Protein AF-A0A8T3SGH1-F1 (afdb_monomer)

Sequence (182 aa):
MADTDLDAEKHAIDNADIVIVGNSTTKSLSPLTNFKRLGFNKIPYKPQNISASSSMLIGDSKDSSNSFLVREKSNYSDAYFAYQALQYAKKQGKKTIFISLLAPYDLPNYKDVSDVMLAGYNFYGYLTDGNHGYYRGPSMQALTRIIFGISRAKAKLPINIPNPTEPTEIINPRGYGLTDDF

Structure (mmCIF, N/CA/C/O backbone):
data_AF-A0A8T3SGH1-F1
#
_entry.id   AF-A0A8T3SGH1-F1
#
loop_
_atom_site.group_PDB
_atom_site.id
_atom_site.type_symbol
_atom_site.label_atom_id
_atom_site.label_alt_id
_atom_site.label_comp_id
_atom_site.label_asym_id
_atom_site.label_entity_id
_atom_site.label_seq_id
_atom_site.pdbx_PDB_ins_code
_atom_site.Cartn_x
_atom_site.Cartn_y
_atom_site.Cartn_z
_atom_site.occupancy
_atom_site.B_iso_or_equiv
_atom_site.auth_seq_id
_atom_site.auth_comp_id
_atom_site.auth_asym_id
_atom_site.auth_atom_id
_atom_site.pdbx_PDB_model_num
ATOM 1 N N . MET A 1 1 ? 4.723 9.933 -11.733 1.00 45.56 1 MET A N 1
ATOM 2 C CA . MET A 1 1 ? 3.439 9.361 -11.266 1.00 45.56 1 MET A CA 1
ATOM 3 C C . MET A 1 1 ? 2.439 10.502 -11.231 1.00 45.56 1 MET A C 1
ATOM 5 O O . MET A 1 1 ? 2.814 11.534 -10.702 1.00 45.56 1 MET A O 1
ATOM 9 N N . ALA A 1 2 ? 1.231 10.430 -11.779 1.00 41.91 2 ALA A N 1
ATOM 10 C CA . ALA A 1 2 ? 0.751 9.668 -12.928 1.00 41.91 2 ALA A CA 1
ATOM 11 C C . ALA A 1 2 ? 0.335 10.715 -13.983 1.00 41.91 2 ALA A C 1
ATOM 13 O O . ALA A 1 2 ? -0.341 11.679 -13.640 1.00 41.91 2 ALA A O 1
ATOM 14 N N . ASP A 1 3 ? 0.774 10.564 -15.235 1.00 54.00 3 ASP A N 1
ATOM 15 C CA . ASP A 1 3 ? 0.374 11.457 -16.343 1.00 54.00 3 ASP A CA 1
ATOM 16 C C . ASP A 1 3 ? -0.939 10.980 -17.004 1.00 54.00 3 ASP A C 1
ATOM 18 O O . A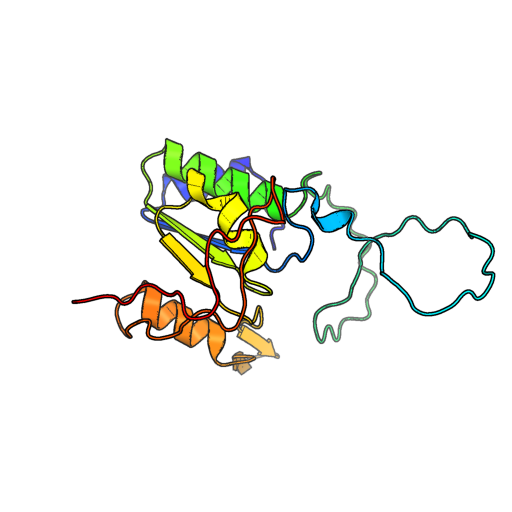SP A 1 3 ? -1.224 11.299 -18.164 1.00 54.00 3 ASP A O 1
ATOM 22 N N . THR A 1 4 ? -1.698 10.148 -16.284 1.00 60.53 4 THR A N 1
ATOM 23 C CA . THR A 1 4 ? -2.933 9.493 -16.715 1.00 60.53 4 THR A CA 1
ATOM 24 C C . THR A 1 4 ? -4.144 10.138 -16.056 1.00 60.53 4 THR A C 1
ATOM 26 O O . THR A 1 4 ? -4.113 10.548 -14.898 1.00 60.53 4 THR A O 1
ATOM 29 N N . ASP A 1 5 ? -5.220 10.247 -16.828 1.00 76.44 5 ASP A N 1
ATOM 30 C CA . ASP A 1 5 ? -6.505 10.735 -16.343 1.00 76.44 5 ASP A CA 1
ATOM 31 C C . ASP A 1 5 ? -7.227 9.662 -15.509 1.00 76.44 5 ASP A C 1
ATOM 33 O O . ASP A 1 5 ? -7.038 8.461 -15.720 1.00 76.44 5 ASP A O 1
ATOM 37 N N . LEU A 1 6 ? -8.071 10.092 -14.567 1.00 73.31 6 LEU A N 1
ATOM 38 C CA . LEU A 1 6 ?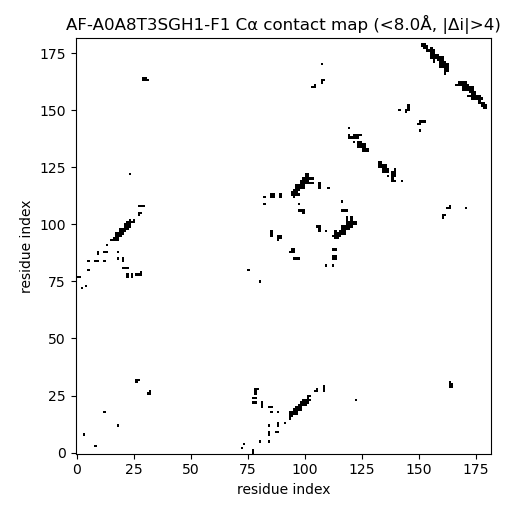 -8.778 9.194 -13.654 1.00 73.31 6 LEU A CA 1
ATOM 39 C C . LEU A 1 6 ? -9.703 8.233 -14.411 1.00 73.31 6 LEU A C 1
ATOM 41 O O . LEU A 1 6 ? -9.847 7.084 -14.003 1.00 73.31 6 LEU A O 1
ATOM 45 N N . ASP A 1 7 ? -10.318 8.668 -15.510 1.00 81.06 7 ASP A N 1
ATOM 46 C CA . ASP A 1 7 ? -11.209 7.802 -16.283 1.00 81.06 7 ASP A CA 1
ATOM 47 C C . ASP A 1 7 ? -10.441 6.730 -17.067 1.00 81.06 7 ASP A C 1
ATOM 49 O O . ASP A 1 7 ? -10.883 5.581 -17.140 1.00 81.06 7 ASP A O 1
ATOM 53 N N . ALA A 1 8 ? -9.241 7.053 -17.559 1.00 82.81 8 ALA A N 1
ATOM 54 C CA . ALA A 1 8 ? -8.342 6.059 -18.141 1.00 82.81 8 ALA A CA 1
ATOM 55 C C . ALA A 1 8 ? -7.875 5.035 -17.090 1.00 82.81 8 ALA A C 1
ATOM 57 O O . ALA A 1 8 ? -7.829 3.835 -17.368 1.00 82.81 8 ALA A O 1
ATOM 58 N N . GLU A 1 9 ? -7.587 5.495 -15.869 1.00 83.69 9 GLU A N 1
ATOM 59 C CA . GLU A 1 9 ? -7.209 4.625 -14.753 1.00 83.69 9 GLU A CA 1
ATOM 60 C C . GLU A 1 9 ? -8.353 3.679 -14.360 1.00 83.69 9 GLU A C 1
ATOM 62 O O . GLU A 1 9 ? -8.125 2.488 -14.162 1.00 83.69 9 GLU A O 1
ATOM 67 N N . LYS A 1 10 ? -9.603 4.161 -14.317 1.00 89.19 10 LYS A N 1
ATOM 68 C CA . LYS A 1 10 ? -10.779 3.313 -14.042 1.00 89.19 10 LYS A CA 1
ATOM 69 C C . LYS A 1 10 ? -10.905 2.172 -15.045 1.00 89.19 10 LYS A C 1
ATOM 71 O O . LYS A 1 10 ? -11.092 1.033 -14.632 1.00 89.19 10 LYS A O 1
ATOM 76 N N . HIS A 1 11 ? -10.726 2.454 -16.335 1.00 89.44 11 HIS A N 1
ATOM 77 C CA . HIS A 1 11 ? -10.755 1.412 -17.362 1.00 89.44 11 HIS A CA 1
ATOM 78 C C . HIS A 1 11 ? -9.642 0.369 -17.152 1.00 89.44 11 HIS A C 1
ATOM 80 O O . HIS A 1 11 ? -9.862 -0.828 -17.342 1.00 89.44 11 HIS A O 1
ATOM 86 N N . ALA A 1 12 ? -8.443 0.788 -16.738 1.00 87.56 12 ALA A N 1
ATOM 87 C CA . ALA A 1 12 ? -7.375 -0.148 -16.388 1.00 87.56 12 ALA A CA 1
ATOM 88 C C . ALA A 1 12 ? -7.739 -0.993 -15.152 1.00 87.56 12 ALA A C 1
ATOM 90 O O . ALA A 1 12 ? -7.534 -2.207 -15.155 1.00 87.56 12 ALA A O 1
ATOM 91 N N . ILE A 1 13 ? -8.337 -0.373 -14.131 1.00 91.44 13 ILE A N 1
ATOM 92 C CA . ILE A 1 13 ? -8.791 -1.038 -12.903 1.00 91.44 13 ILE A CA 1
ATOM 93 C C . ILE A 1 13 ? -9.884 -2.073 -13.188 1.00 91.44 13 ILE A C 1
ATOM 95 O O . ILE A 1 13 ? -9.857 -3.162 -12.613 1.00 91.44 13 ILE A O 1
ATOM 99 N N . ASP A 1 14 ? -10.828 -1.775 -14.079 1.00 92.62 14 ASP A N 1
ATOM 100 C CA . ASP A 1 14 ? -11.919 -2.694 -14.416 1.00 92.62 14 ASP A CA 1
ATOM 101 C C . ASP A 1 14 ? -11.384 -4.022 -14.976 1.00 92.62 14 ASP A C 1
ATOM 103 O O . ASP A 1 14 ? -11.902 -5.092 -14.642 1.00 92.62 14 ASP A O 1
ATOM 107 N N . ASN A 1 15 ? -10.288 -3.957 -15.737 1.00 91.81 15 ASN A N 1
ATOM 108 C CA . ASN A 1 15 ? -9.601 -5.107 -16.325 1.00 91.81 15 ASN A CA 1
ATOM 109 C C . ASN A 1 15 ? -8.576 -5.776 -15.388 1.00 91.81 15 ASN A C 1
ATOM 111 O O . ASN A 1 15 ? -8.011 -6.807 -15.747 1.00 91.81 15 ASN A O 1
ATOM 115 N N . ALA A 1 16 ? -8.311 -5.210 -14.209 1.00 90.81 16 ALA A N 1
ATOM 116 C CA . ALA A 1 16 ? -7.355 -5.752 -13.247 1.00 90.81 16 ALA A CA 1
ATOM 117 C C . ALA A 1 16 ? -8.029 -6.687 -12.230 1.00 90.81 16 ALA A C 1
ATOM 119 O O . ALA A 1 16 ? -9.193 -6.501 -11.873 1.00 90.81 16 ALA A O 1
ATOM 120 N N . ASP A 1 17 ? -7.276 -7.648 -11.696 1.00 90.19 17 ASP A N 1
ATOM 121 C CA . ASP A 1 17 ? -7.702 -8.469 -10.549 1.00 90.19 17 ASP A CA 1
ATOM 122 C C . ASP A 1 17 ? -7.274 -7.845 -9.211 1.00 90.19 17 ASP A C 1
ATOM 124 O O . ASP A 1 17 ? -7.994 -7.885 -8.207 1.00 90.19 17 ASP A O 1
ATOM 128 N N . ILE A 1 18 ? -6.080 -7.248 -9.214 1.00 91.44 18 ILE A N 1
ATOM 129 C CA . ILE A 1 18 ? -5.434 -6.633 -8.057 1.00 91.44 18 ILE A CA 1
ATOM 130 C C . ILE A 1 18 ? -4.947 -5.249 -8.464 1.00 91.44 18 ILE A C 1
ATOM 132 O O . ILE A 1 18 ? -4.301 -5.087 -9.499 1.00 91.44 18 ILE A O 1
ATOM 136 N N . VAL A 1 19 ? -5.218 -4.260 -7.619 1.00 94.31 19 VAL A N 1
ATOM 137 C CA . VAL A 1 19 ? -4.752 -2.886 -7.799 1.00 94.31 19 VAL A CA 1
ATOM 138 C C . VAL A 1 19 ? -3.743 -2.559 -6.708 1.00 94.31 19 VAL A C 1
ATOM 140 O O . VAL A 1 19 ? -4.039 -2.660 -5.516 1.00 94.31 19 VAL A O 1
ATOM 143 N N . ILE A 1 20 ? -2.539 -2.169 -7.126 1.00 93.00 20 ILE A N 1
ATOM 144 C CA . ILE A 1 20 ? -1.430 -1.821 -6.238 1.00 93.00 20 ILE A CA 1
ATOM 145 C C . ILE A 1 20 ? -1.078 -0.359 -6.472 1.00 93.00 20 ILE A C 1
ATOM 147 O O . ILE A 1 20 ? -0.718 0.019 -7.584 1.00 93.00 20 ILE A O 1
ATOM 151 N N . VAL A 1 21 ? -1.141 0.459 -5.423 1.00 91.12 21 VAL A N 1
ATOM 152 C CA . VAL A 1 21 ? -0.820 1.887 -5.515 1.00 91.12 21 VAL A CA 1
ATOM 153 C C . VAL A 1 21 ? 0.243 2.252 -4.491 1.00 91.12 21 VAL A C 1
ATOM 155 O O . VAL A 1 21 ? 0.100 1.985 -3.299 1.00 91.12 21 VAL A O 1
ATOM 158 N N . GLY A 1 22 ? 1.316 2.883 -4.969 1.00 87.56 22 GLY A N 1
ATOM 159 C CA . GLY A 1 22 ? 2.390 3.418 -4.141 1.00 87.56 22 GLY A CA 1
ATOM 160 C C . GLY A 1 22 ? 2.349 4.940 -4.081 1.00 87.56 22 GLY A C 1
ATOM 161 O O . GLY A 1 22 ? 2.179 5.587 -5.111 1.00 87.56 22 GLY A O 1
ATOM 162 N N . ASN A 1 23 ? 2.545 5.517 -2.896 1.00 83.69 23 ASN A N 1
ATOM 163 C CA . ASN A 1 23 ? 2.641 6.966 -2.724 1.00 83.69 23 ASN A CA 1
ATOM 164 C C . ASN A 1 23 ? 3.927 7.352 -1.978 1.00 83.69 23 ASN A C 1
ATOM 166 O O . ASN A 1 23 ? 4.272 6.752 -0.959 1.00 83.69 23 ASN A O 1
ATOM 170 N N . SER A 1 24 ? 4.645 8.347 -2.502 1.00 71.25 24 SER A N 1
ATOM 171 C CA . SER A 1 24 ? 5.883 8.898 -1.937 1.00 71.25 24 SER A CA 1
ATOM 172 C C . SER A 1 24 ? 5.717 10.302 -1.349 1.00 71.25 24 SER A C 1
ATOM 174 O O . SER A 1 24 ? 6.714 10.950 -1.028 1.00 71.25 24 SER A O 1
ATOM 176 N N . THR A 1 25 ? 4.488 10.810 -1.256 1.00 62.22 25 THR A N 1
ATOM 177 C CA . THR A 1 25 ? 4.214 12.136 -0.702 1.00 62.22 25 THR A CA 1
ATOM 178 C C . THR A 1 25 ? 4.600 12.216 0.776 1.00 62.22 25 THR A C 1
ATOM 180 O O . THR A 1 25 ? 4.555 11.240 1.516 1.00 62.22 25 THR A O 1
ATOM 183 N N . THR A 1 26 ? 4.961 13.416 1.222 1.00 50.22 26 THR A N 1
ATOM 184 C CA . THR A 1 26 ? 5.006 13.782 2.647 1.00 50.22 26 THR A CA 1
ATOM 185 C C . THR A 1 26 ? 3.758 14.552 3.083 1.00 50.22 26 THR A C 1
ATOM 187 O O . THR A 1 26 ? 3.588 14.835 4.267 1.00 50.22 26 THR A O 1
ATOM 190 N N . LYS A 1 27 ? 2.886 14.920 2.134 1.00 51.66 27 LYS A N 1
ATOM 191 C CA . LYS A 1 27 ? 1.600 15.569 2.398 1.00 51.66 27 LYS A CA 1
ATOM 192 C C . LYS A 1 27 ? 0.540 14.485 2.547 1.00 51.66 27 LYS A C 1
ATOM 194 O O . LYS A 1 27 ? -0.021 14.027 1.553 1.00 51.66 27 LYS A O 1
ATOM 199 N N . SER A 1 28 ? 0.311 14.076 3.789 1.00 49.97 28 SER A N 1
ATOM 200 C CA . SER A 1 28 ? -0.787 13.179 4.141 1.00 49.97 28 SER A CA 1
ATOM 201 C C . SER A 1 28 ? -2.135 13.823 3.778 1.00 49.97 28 SER A C 1
ATOM 203 O O . SER A 1 28 ? -2.243 15.051 3.757 1.00 49.97 28 SER A O 1
ATOM 205 N N . LEU A 1 29 ? -3.174 13.019 3.538 1.00 53.28 29 LEU A N 1
ATOM 206 C CA . LEU A 1 29 ? -4.542 13.497 3.262 1.00 53.28 29 LEU A CA 1
ATOM 207 C C . LEU A 1 29 ? -5.195 14.248 4.454 1.00 53.28 29 LEU A C 1
ATOM 209 O O . LEU A 1 29 ? -6.266 14.826 4.293 1.00 53.28 29 LEU A O 1
ATOM 213 N N . SER A 1 30 ? -4.531 14.293 5.616 1.00 46.88 30 SER A N 1
ATOM 214 C CA . SER A 1 30 ? -5.030 14.784 6.913 1.00 46.88 30 SER A CA 1
ATOM 215 C C . SER A 1 30 ? -4.024 15.776 7.568 1.00 46.88 30 SER A C 1
ATOM 217 O O . SER A 1 30 ? -2.911 15.953 7.061 1.00 46.88 30 SER A O 1
ATOM 219 N N . PRO A 1 31 ? -4.362 16.495 8.664 1.00 39.12 31 PRO A N 1
ATOM 220 C CA . PRO A 1 31 ? -3.880 17.853 8.964 1.00 39.12 31 PRO A CA 1
ATOM 221 C C . PRO A 1 31 ? -2.427 17.963 9.452 1.00 39.12 31 PRO A C 1
ATOM 223 O O . PRO A 1 31 ? -1.996 19.058 9.816 1.00 39.12 31 PRO A O 1
ATOM 226 N N . LEU A 1 32 ? -1.637 16.882 9.436 1.00 39.16 32 LEU A N 1
ATOM 227 C CA . LEU A 1 32 ? -0.224 16.895 9.844 1.00 39.16 32 LEU A CA 1
ATOM 228 C C . LEU A 1 32 ? 0.651 17.833 8.993 1.00 39.16 32 LEU A C 1
ATOM 230 O O . LEU A 1 32 ? 1.736 18.221 9.421 1.00 39.16 32 LEU A O 1
ATOM 234 N N . THR A 1 33 ? 0.142 18.303 7.851 1.00 47.16 33 THR A N 1
ATOM 235 C CA . THR A 1 33 ? 0.706 19.421 7.078 1.00 47.16 33 THR A CA 1
ATOM 236 C C . THR A 1 33 ? 0.851 20.710 7.911 1.00 47.16 33 THR A C 1
ATOM 238 O O . THR A 1 33 ? 1.693 21.549 7.600 1.00 47.16 33 THR A O 1
ATOM 241 N N . ASN A 1 34 ? 0.083 20.857 9.000 1.00 37.22 34 ASN A N 1
ATOM 242 C CA . ASN A 1 34 ? 0.102 22.015 9.899 1.00 37.22 34 ASN A CA 1
ATOM 243 C C . ASN A 1 34 ? 1.063 21.888 11.093 1.00 37.22 34 ASN A C 1
ATOM 245 O O . ASN A 1 34 ? 1.087 22.797 11.928 1.00 37.22 34 ASN A O 1
ATOM 249 N N . PHE A 1 35 ? 1.886 20.833 11.192 1.00 38.88 35 PHE A N 1
ATOM 250 C CA . PHE A 1 35 ? 2.999 20.822 12.149 1.00 38.88 35 PHE A CA 1
ATOM 251 C C . PHE A 1 35 ? 4.068 21.828 11.704 1.00 38.88 35 PHE A C 1
ATOM 253 O O . PHE A 1 35 ? 5.065 21.528 11.050 1.00 38.88 35 PHE A O 1
ATOM 260 N N . LYS A 1 36 ? 3.801 23.083 12.069 1.00 39.25 36 LYS A N 1
ATOM 261 C CA . LYS A 1 36 ? 4.699 24.226 12.035 1.00 39.25 36 LYS A CA 1
ATOM 262 C C . LYS A 1 36 ? 6.037 23.778 12.617 1.00 39.25 36 LYS A C 1
ATOM 264 O O . LYS A 1 36 ? 6.076 23.313 13.753 1.00 39.25 36 LYS A O 1
ATOM 269 N N . ARG A 1 37 ? 7.110 23.928 11.829 1.00 38.94 37 ARG A N 1
ATOM 270 C CA . ARG A 1 37 ? 8.514 23.823 12.258 1.00 38.94 37 ARG A CA 1
ATOM 271 C C . ARG A 1 37 ? 8.668 24.409 13.666 1.00 38.94 37 ARG A C 1
ATOM 273 O O . ARG A 1 37 ? 8.739 25.627 13.830 1.00 38.94 37 ARG A O 1
ATOM 280 N N . LEU A 1 38 ? 8.699 23.545 14.673 1.00 33.28 38 LEU A N 1
ATOM 281 C CA . LEU A 1 38 ? 9.020 23.929 16.035 1.00 33.28 38 LEU A CA 1
ATOM 282 C C . LEU A 1 38 ? 10.534 24.145 16.101 1.00 33.28 38 LEU A C 1
ATOM 284 O O . LEU A 1 38 ? 11.311 23.200 16.112 1.00 33.28 38 LEU A O 1
ATOM 288 N N . GLY A 1 39 ? 10.915 25.425 16.100 1.00 38.22 39 GLY A N 1
ATOM 289 C CA . GLY A 1 39 ? 12.075 25.932 16.828 1.00 38.22 39 GLY A CA 1
ATOM 290 C C . GLY A 1 39 ? 13.459 25.708 16.222 1.00 38.22 39 GLY A C 1
ATOM 291 O O . GLY A 1 39 ? 14.247 24.965 16.785 1.00 38.22 39 GLY A O 1
ATOM 292 N N . PHE A 1 40 ? 13.818 26.493 15.202 1.00 33.41 40 PHE A N 1
ATOM 293 C CA . PHE A 1 40 ? 15.159 27.088 15.144 1.00 33.41 40 PHE A CA 1
ATOM 294 C C . PHE A 1 40 ? 15.016 28.585 14.836 1.00 33.41 40 PHE A C 1
ATOM 296 O O . PHE A 1 40 ? 14.165 28.994 14.051 1.00 33.41 40 PHE A O 1
ATOM 303 N N . ASN A 1 41 ? 15.776 29.384 15.578 1.00 32.94 41 ASN A N 1
ATOM 304 C CA . ASN A 1 41 ? 15.556 30.792 15.904 1.00 32.94 41 ASN A CA 1
ATOM 305 C C . ASN A 1 41 ? 15.270 31.770 14.746 1.00 32.94 41 ASN A C 1
ATOM 307 O O . ASN A 1 41 ? 15.747 31.629 13.624 1.00 32.94 41 ASN A O 1
ATOM 311 N N . LYS A 1 42 ? 14.521 32.823 15.113 1.00 37.91 42 LYS A N 1
ATOM 312 C CA . LYS A 1 42 ? 14.245 34.066 14.375 1.00 37.91 42 LYS A CA 1
ATOM 313 C C . LYS A 1 42 ? 15.454 34.571 13.570 1.00 37.91 42 LYS A C 1
ATOM 315 O O . LYS A 1 42 ? 16.436 35.014 14.155 1.00 37.91 42 LYS A O 1
ATOM 320 N N . ILE A 1 43 ? 15.291 34.669 12.253 1.00 31.34 43 ILE A N 1
ATOM 321 C CA . ILE A 1 43 ? 15.968 35.672 11.419 1.00 31.34 43 ILE A CA 1
ATOM 322 C C . ILE A 1 43 ? 14.863 36.358 10.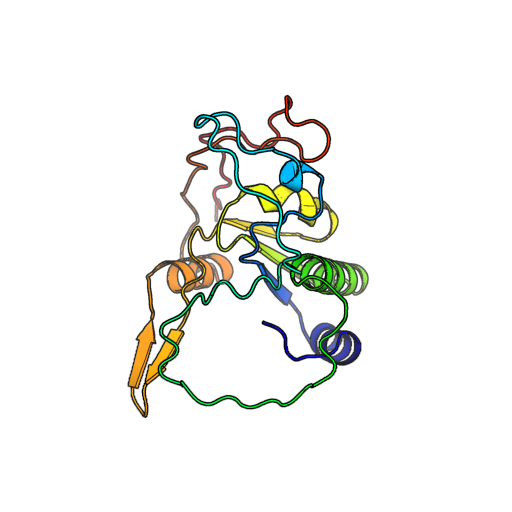596 1.00 31.34 43 ILE A C 1
ATOM 324 O O . ILE A 1 43 ? 14.032 35.653 10.017 1.00 31.34 43 ILE A O 1
ATOM 328 N N . PRO A 1 44 ? 14.764 37.700 10.580 1.00 27.59 44 PRO A N 1
ATOM 329 C CA . PRO A 1 44 ? 13.666 38.391 9.918 1.00 27.59 44 PRO A CA 1
ATOM 330 C C . PRO A 1 44 ? 13.890 38.378 8.403 1.00 27.59 44 PRO A C 1
ATOM 332 O O . PRO A 1 44 ? 14.717 39.127 7.890 1.00 27.59 44 PRO A O 1
ATOM 335 N N . TYR A 1 45 ? 13.147 37.544 7.676 1.00 28.27 45 TYR A N 1
ATOM 336 C CA . TYR A 1 45 ? 13.088 37.618 6.217 1.00 28.27 45 TYR A CA 1
ATOM 337 C C . TYR A 1 45 ? 11.705 38.110 5.780 1.00 28.27 45 TYR A C 1
ATOM 339 O O . TYR A 1 45 ? 10.676 37.544 6.149 1.00 28.27 45 TYR A O 1
ATOM 347 N N . LYS A 1 46 ? 11.700 39.209 5.021 1.00 27.06 46 LYS A N 1
ATOM 348 C CA . LYS A 1 46 ? 10.527 39.819 4.379 1.00 27.06 46 LYS A CA 1
ATOM 349 C C . LYS A 1 46 ? 9.876 38.774 3.453 1.00 27.06 46 LYS A C 1
ATOM 351 O O . LYS A 1 46 ? 10.604 38.196 2.646 1.00 27.06 46 LYS A O 1
ATOM 356 N N . PRO A 1 47 ? 8.556 38.521 3.512 1.00 33.47 47 PRO A N 1
ATOM 357 C CA . PRO A 1 47 ? 7.929 37.581 2.595 1.00 33.47 47 PRO A CA 1
ATOM 358 C C . PRO A 1 47 ? 7.924 38.201 1.196 1.00 33.47 47 PRO A C 1
ATOM 360 O O . PRO A 1 47 ? 7.189 39.147 0.924 1.00 33.47 47 PRO A O 1
ATOM 363 N N . GLN A 1 48 ? 8.784 37.696 0.317 1.00 31.25 48 GLN A N 1
ATOM 364 C CA . GLN A 1 48 ? 8.570 37.847 -1.114 1.00 31.25 48 GLN A CA 1
ATOM 365 C C . GLN A 1 48 ? 7.526 36.812 -1.525 1.00 31.25 48 GLN A C 1
ATOM 367 O O . GLN A 1 48 ? 7.550 35.678 -1.045 1.00 31.25 48 GLN A O 1
ATOM 372 N N . ASN A 1 49 ? 6.584 37.230 -2.363 1.00 35.84 49 ASN A N 1
ATOM 373 C CA . ASN A 1 49 ? 5.537 36.381 -2.913 1.00 35.84 49 ASN A CA 1
ATOM 374 C C . ASN A 1 49 ? 6.173 35.190 -3.639 1.00 35.84 49 ASN A C 1
ATOM 376 O O . ASN A 1 49 ? 6.650 35.328 -4.761 1.00 35.84 49 ASN A O 1
ATOM 380 N N . ILE A 1 50 ? 6.192 34.025 -2.997 1.00 29.61 50 ILE A N 1
ATOM 381 C CA . ILE A 1 50 ? 6.603 32.772 -3.623 1.00 29.61 50 ILE A CA 1
ATOM 382 C C . ILE A 1 50 ? 5.359 31.895 -3.639 1.00 29.61 50 ILE A C 1
ATOM 384 O O . ILE A 1 50 ? 4.978 31.322 -2.617 1.00 29.61 50 ILE A O 1
ATOM 388 N N . SER A 1 51 ? 4.710 31.792 -4.802 1.00 34.34 51 SER A N 1
ATOM 389 C CA . SER A 1 51 ? 3.854 30.642 -5.075 1.00 34.34 51 SER A CA 1
ATOM 390 C C . SER A 1 51 ? 4.752 29.415 -4.951 1.00 34.34 51 SER A C 1
ATOM 392 O O . SER A 1 51 ? 5.655 29.218 -5.766 1.00 34.34 51 SER A O 1
ATOM 394 N N . ALA A 1 52 ? 4.580 28.640 -3.885 1.00 32.56 52 ALA A N 1
ATOM 395 C CA . ALA A 1 52 ? 5.388 27.459 -3.630 1.00 32.56 52 ALA A CA 1
ATOM 396 C C . ALA A 1 52 ? 4.979 26.332 -4.593 1.00 32.56 52 ALA A C 1
ATOM 398 O O . ALA A 1 52 ? 4.328 25.360 -4.205 1.00 32.56 52 ALA A O 1
ATOM 399 N N . SER A 1 53 ? 5.370 26.458 -5.862 1.00 36.16 53 SER A N 1
ATOM 400 C CA . SER A 1 53 ? 5.453 25.330 -6.781 1.00 36.16 53 SER A CA 1
ATOM 401 C C . SER A 1 53 ? 6.420 24.333 -6.158 1.00 36.16 53 SER A C 1
ATOM 403 O O . SER A 1 53 ? 7.614 24.590 -6.029 1.00 36.16 53 SER A O 1
ATOM 405 N N . SER A 1 54 ? 5.881 23.213 -5.681 1.00 37.78 54 SER A N 1
ATOM 406 C CA . SER A 1 54 ? 6.641 22.155 -5.017 1.00 37.78 54 SER A CA 1
ATOM 407 C C . SER A 1 54 ? 7.404 21.328 -6.057 1.00 37.78 54 SER A C 1
ATOM 409 O O . SER A 1 54 ? 7.175 20.132 -6.179 1.00 37.78 54 SER A O 1
ATOM 411 N N . SER A 1 55 ? 8.291 21.943 -6.839 1.00 36.81 55 SER A N 1
ATOM 412 C CA . SER A 1 55 ? 9.266 21.211 -7.648 1.00 36.81 55 SER A CA 1
ATOM 413 C C . SER A 1 55 ? 10.476 20.894 -6.770 1.00 36.81 55 SER A C 1
ATOM 415 O O . SER A 1 55 ? 11.549 21.475 -6.920 1.00 36.81 55 SER A O 1
ATOM 417 N N . MET A 1 56 ? 10.296 20.001 -5.794 1.00 35.41 56 MET A N 1
ATOM 418 C CA . MET A 1 56 ? 11.442 19.322 -5.200 1.00 35.41 56 MET A CA 1
ATOM 419 C C . MET A 1 56 ? 11.887 18.297 -6.247 1.00 35.41 56 MET A C 1
ATOM 421 O O . MET A 1 56 ? 11.220 17.285 -6.443 1.00 35.41 56 MET A O 1
ATOM 425 N N . LEU A 1 57 ? 12.941 18.622 -7.000 1.00 37.53 57 LEU A N 1
ATOM 426 C CA . LEU A 1 57 ? 13.560 17.718 -7.970 1.00 37.53 57 LEU A CA 1
ATOM 427 C C . LEU A 1 57 ? 14.078 16.488 -7.215 1.00 37.53 57 LEU A C 1
ATOM 429 O O . LEU A 1 57 ? 15.114 16.527 -6.557 1.00 37.53 57 LEU A O 1
ATOM 433 N N . ILE A 1 58 ? 13.295 15.413 -7.255 1.00 42.72 58 ILE A N 1
ATOM 434 C CA . ILE A 1 58 ? 13.607 14.116 -6.661 1.00 42.72 58 ILE A CA 1
ATOM 435 C C . ILE A 1 58 ? 14.011 13.194 -7.815 1.00 42.72 58 ILE A C 1
ATOM 437 O O . ILE A 1 58 ? 13.181 12.525 -8.422 1.00 42.72 58 ILE A O 1
ATOM 441 N N . GLY A 1 59 ? 15.300 13.186 -8.152 1.00 39.31 59 GLY A N 1
ATOM 442 C CA . GLY A 1 59 ? 15.852 12.322 -9.197 1.00 39.31 59 GLY A CA 1
ATOM 443 C C . GLY A 1 59 ? 17.020 12.958 -9.943 1.00 39.31 59 GLY A C 1
ATOM 444 O O . GLY A 1 59 ? 17.039 14.165 -10.148 1.00 39.31 59 GLY A O 1
ATOM 445 N N . ASP A 1 60 ? 17.984 12.124 -10.335 1.00 42.97 60 ASP A N 1
ATOM 446 C CA . ASP A 1 60 ? 19.100 12.452 -11.231 1.00 42.97 60 ASP A CA 1
ATOM 447 C C . ASP A 1 60 ? 18.574 12.662 -12.660 1.00 42.97 60 ASP A C 1
ATOM 449 O O . ASP A 1 60 ? 18.760 11.837 -13.550 1.00 42.97 60 ASP A O 1
ATOM 453 N N . SER A 1 61 ? 17.799 13.726 -12.864 1.00 45.44 61 SER A N 1
ATOM 454 C CA . SER A 1 61 ? 17.370 14.136 -14.194 1.00 45.44 61 SER A CA 1
ATOM 455 C C . SER A 1 61 ? 18.519 14.896 -14.848 1.00 45.44 61 SER A C 1
ATOM 457 O O . SER A 1 61 ? 18.625 16.118 -14.713 1.00 45.44 61 SER A O 1
ATOM 459 N N . LYS A 1 62 ? 19.374 14.186 -15.585 1.00 42.62 62 LYS A N 1
ATOM 460 C CA . LYS A 1 62 ? 20.192 14.803 -16.634 1.00 42.62 62 LYS A CA 1
ATOM 461 C C . LYS A 1 62 ? 19.317 15.107 -17.849 1.00 42.62 62 LYS A C 1
ATOM 463 O O . LYS A 1 62 ? 19.527 14.549 -18.909 1.00 42.62 62 LYS A O 1
ATOM 468 N N . ASP A 1 63 ? 18.335 15.982 -17.677 1.00 38.28 63 ASP A N 1
ATOM 469 C CA . ASP A 1 63 ? 17.643 16.620 -18.793 1.00 38.28 63 ASP A CA 1
ATOM 470 C C . ASP A 1 63 ? 17.323 18.063 -18.414 1.00 38.28 63 ASP A C 1
ATOM 472 O O . ASP A 1 63 ? 16.225 18.450 -18.019 1.00 38.28 63 ASP A O 1
ATOM 476 N N . SER A 1 64 ? 18.357 18.890 -18.520 1.00 43.25 64 SER A N 1
ATOM 477 C CA . SER A 1 64 ? 18.234 20.332 -18.662 1.00 43.25 64 SER A CA 1
ATOM 478 C C . SER A 1 64 ? 17.732 20.643 -20.073 1.00 43.25 64 SER A C 1
ATOM 480 O O . SER A 1 64 ? 18.513 21.006 -20.946 1.00 43.25 64 SER A O 1
ATOM 482 N N . SER A 1 65 ? 16.432 20.469 -20.304 1.00 37.12 65 SER A N 1
ATOM 483 C CA . SER A 1 65 ? 15.720 21.039 -21.451 1.00 37.12 65 SER A CA 1
ATOM 484 C C . SER A 1 65 ? 14.307 21.416 -21.020 1.00 37.12 65 SER A C 1
ATOM 486 O O . SER A 1 65 ? 13.466 20.556 -20.774 1.00 37.12 65 SER A O 1
ATOM 488 N N . ASN A 1 66 ? 14.054 22.722 -20.920 1.00 42.56 66 ASN A N 1
ATOM 489 C CA . ASN A 1 66 ? 12.725 23.303 -20.746 1.00 42.56 66 ASN A CA 1
ATOM 490 C C . ASN A 1 66 ? 11.786 22.831 -21.871 1.00 42.56 66 ASN A C 1
ATOM 492 O O . ASN A 1 66 ? 11.703 23.476 -22.914 1.00 42.56 66 ASN A O 1
ATOM 496 N N . SER A 1 67 ? 11.041 21.746 -21.665 1.00 36.06 67 SER A N 1
ATOM 497 C CA . SER A 1 67 ? 9.835 21.477 -22.445 1.00 36.06 67 SER A CA 1
ATOM 498 C C . SER A 1 67 ? 8.641 22.031 -21.673 1.00 36.06 67 SER A C 1
ATOM 500 O O . SER A 1 67 ? 8.028 21.392 -20.822 1.00 36.06 67 SER A O 1
ATOM 502 N N . PHE A 1 68 ? 8.339 23.295 -21.967 1.00 37.50 68 PHE A N 1
ATOM 503 C CA . PHE A 1 68 ? 7.058 23.934 -21.692 1.00 37.50 68 PHE A CA 1
ATOM 504 C C . PHE A 1 68 ? 5.985 23.242 -22.548 1.00 37.50 68 PHE A C 1
ATOM 506 O O . PHE A 1 68 ? 5.551 23.747 -23.576 1.00 37.50 68 PHE A O 1
ATOM 513 N N . LEU A 1 69 ? 5.596 22.033 -22.159 1.00 33.03 69 LEU A N 1
ATOM 514 C CA . LEU A 1 69 ? 4.329 21.445 -22.559 1.00 33.03 69 LEU A CA 1
ATOM 515 C C . LEU A 1 69 ? 3.429 21.562 -21.336 1.00 33.03 69 LEU A C 1
ATOM 517 O O . LEU A 1 69 ? 3.451 20.718 -20.442 1.00 33.03 69 LEU A O 1
ATOM 521 N N . VAL A 1 70 ? 2.675 22.662 -21.274 1.00 39.38 70 VAL A N 1
ATOM 522 C CA . VAL A 1 70 ? 1.559 22.829 -20.336 1.00 39.38 70 VAL A CA 1
ATOM 523 C C . VAL A 1 70 ? 0.477 21.841 -20.765 1.00 39.38 70 VAL A C 1
ATOM 525 O O . VAL A 1 70 ? -0.451 22.168 -21.493 1.00 39.38 70 VAL A O 1
ATOM 528 N N . ARG A 1 71 ? 0.662 20.580 -20.383 1.00 38.94 71 ARG A N 1
ATOM 529 C CA . ARG A 1 71 ? -0.375 19.558 -20.423 1.00 38.94 71 ARG A CA 1
ATOM 530 C C . ARG A 1 71 ? -1.229 19.777 -19.180 1.00 38.94 71 ARG A C 1
ATOM 532 O O . ARG A 1 71 ? -0.660 19.975 -18.106 1.00 38.94 71 ARG A O 1
ATOM 539 N N . GLU A 1 72 ? -2.556 19.804 -19.320 1.00 38.00 72 GLU A N 1
ATOM 540 C CA . GLU A 1 72 ? -3.470 19.952 -18.180 1.00 38.00 72 GLU A CA 1
ATOM 541 C C . GLU A 1 72 ? -3.230 18.811 -17.190 1.00 38.00 72 GLU A C 1
ATOM 543 O O . GLU A 1 72 ? -3.704 17.687 -17.346 1.00 38.00 72 GLU A O 1
ATOM 548 N N . LYS A 1 73 ? -2.396 19.094 -16.192 1.00 44.62 73 LYS A N 1
ATOM 549 C CA . LYS A 1 73 ? -2.129 18.205 -15.079 1.00 44.62 73 LYS A CA 1
ATOM 550 C C . LYS A 1 73 ? -3.439 18.090 -14.314 1.00 44.62 73 LYS A C 1
ATOM 552 O O . LYS A 1 73 ? -4.018 19.117 -13.961 1.00 44.62 73 LYS A O 1
ATOM 557 N N . SER A 1 74 ? -3.905 16.868 -14.063 1.00 49.69 74 SER A N 1
ATOM 558 C CA . SER A 1 74 ? -5.065 16.630 -13.204 1.00 49.69 74 SER A CA 1
ATOM 559 C C . SER A 1 74 ? -4.944 17.499 -11.948 1.00 49.69 74 SER A C 1
ATOM 561 O O . SER A 1 74 ? -3.918 17.446 -11.269 1.00 49.69 74 SER A O 1
ATOM 563 N N . ASN A 1 75 ? -5.969 18.293 -11.628 1.00 58.84 75 ASN A N 1
ATOM 564 C CA . ASN A 1 75 ? -5.964 19.240 -10.497 1.00 58.84 75 ASN A CA 1
ATOM 565 C C . ASN A 1 75 ? -5.848 18.565 -9.111 1.00 58.84 75 ASN A C 1
ATOM 567 O O . ASN A 1 75 ? -5.921 19.228 -8.076 1.00 58.84 75 ASN A O 1
ATOM 571 N N . TYR A 1 76 ? -5.698 17.243 -9.073 1.00 60.47 76 TYR A N 1
ATOM 572 C CA . TYR A 1 76 ? -5.625 16.446 -7.865 1.00 60.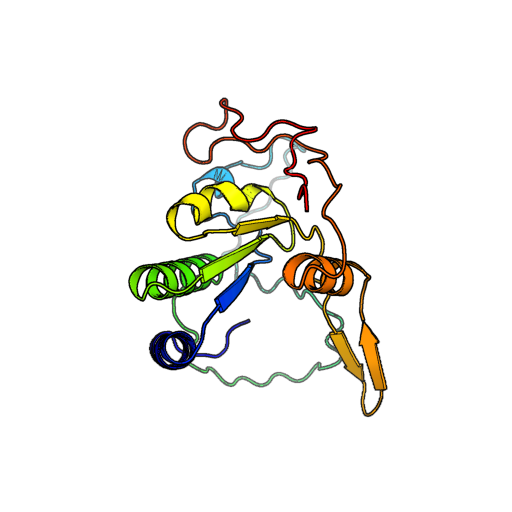47 76 TYR A CA 1
ATOM 573 C C . TYR A 1 76 ? -4.186 16.296 -7.374 1.00 60.47 76 TYR A C 1
ATOM 575 O O . TYR A 1 76 ? -3.250 16.115 -8.147 1.00 60.47 76 TYR A O 1
ATOM 583 N N . SER A 1 77 ? -4.015 16.331 -6.052 1.00 75.94 77 SER A N 1
ATOM 584 C CA . SER A 1 77 ? -2.772 15.878 -5.429 1.00 75.94 77 SER A CA 1
ATOM 585 C C . SER A 1 77 ? -2.586 14.379 -5.680 1.00 75.94 77 SER A C 1
ATOM 587 O O . SER A 1 77 ? -3.557 13.629 -5.595 1.00 75.94 77 SER A O 1
ATOM 589 N N . ASP A 1 78 ? -1.345 13.936 -5.890 1.00 76.19 78 ASP A N 1
ATOM 590 C CA . ASP A 1 78 ? -0.983 12.520 -6.067 1.00 76.19 78 ASP A CA 1
ATOM 591 C C . ASP A 1 78 ? -1.600 11.605 -4.992 1.00 76.19 78 ASP A C 1
ATOM 593 O O . ASP A 1 78 ? -2.047 10.499 -5.285 1.00 76.19 78 ASP A O 1
ATOM 597 N N . ALA A 1 79 ? -1.702 12.089 -3.748 1.00 81.56 79 ALA A N 1
ATOM 598 C CA . ALA A 1 79 ? -2.335 11.362 -2.648 1.00 81.56 79 ALA A CA 1
ATOM 599 C C . ALA A 1 79 ? -3.841 11.161 -2.849 1.00 81.56 79 ALA A C 1
ATOM 601 O O . ALA A 1 79 ? -4.378 10.088 -2.585 1.00 81.56 79 ALA A O 1
ATOM 602 N N . TYR A 1 80 ? -4.526 12.194 -3.336 1.00 83.62 80 TYR A N 1
ATOM 603 C CA . TYR A 1 80 ? -5.950 12.119 -3.629 1.00 83.62 80 TYR A CA 1
ATOM 604 C C . TYR A 1 80 ? -6.217 11.203 -4.821 1.00 83.62 80 TYR A C 1
ATOM 606 O O . TYR A 1 80 ? -7.129 10.386 -4.765 1.00 83.62 80 TYR A O 1
ATOM 614 N N . PHE A 1 81 ? -5.389 11.280 -5.865 1.00 84.38 81 PHE A N 1
ATOM 615 C CA . PHE A 1 81 ? -5.479 10.366 -7.001 1.00 84.38 81 PHE A CA 1
ATOM 616 C C . PHE A 1 81 ? -5.302 8.905 -6.558 1.00 84.38 81 PHE A C 1
ATOM 618 O O . PHE A 1 81 ? -6.140 8.061 -6.870 1.00 84.38 81 PHE A O 1
ATOM 625 N N . ALA A 1 82 ? -4.273 8.625 -5.750 1.00 87.50 82 ALA A N 1
ATOM 626 C CA . ALA A 1 82 ? -4.028 7.299 -5.189 1.00 87.50 82 ALA A CA 1
ATOM 627 C C . ALA A 1 82 ? -5.223 6.777 -4.377 1.00 87.50 82 ALA A C 1
ATOM 629 O O . ALA A 1 82 ? -5.638 5.629 -4.542 1.00 87.50 82 ALA A O 1
ATOM 630 N N . TYR A 1 83 ? -5.800 7.627 -3.524 1.00 90.19 83 TYR A N 1
ATOM 631 C CA . TYR A 1 83 ? -6.970 7.272 -2.727 1.00 90.19 83 TYR A CA 1
ATOM 632 C C . TYR A 1 83 ? -8.182 6.969 -3.617 1.00 90.19 83 TYR A C 1
ATOM 634 O O . TYR A 1 83 ? -8.849 5.958 -3.413 1.00 90.19 83 TYR A O 1
ATOM 642 N N . GLN A 1 84 ? -8.440 7.789 -4.640 1.00 90.69 84 GLN A N 1
ATOM 643 C CA . GLN A 1 84 ? -9.568 7.591 -5.553 1.00 90.69 84 GLN A CA 1
ATOM 644 C C . GLN A 1 84 ? -9.433 6.314 -6.388 1.00 90.69 84 GLN A C 1
ATOM 646 O O . GLN A 1 84 ? -10.420 5.598 -6.555 1.00 90.69 84 GLN A O 1
ATOM 651 N N . ALA A 1 85 ? -8.226 5.992 -6.860 1.00 90.81 85 ALA A N 1
ATOM 652 C CA . ALA A 1 85 ? -7.957 4.747 -7.576 1.00 90.81 85 ALA A CA 1
ATOM 653 C C . ALA A 1 85 ? -8.248 3.519 -6.695 1.00 90.81 85 ALA A C 1
ATOM 655 O O . ALA A 1 85 ? -8.993 2.624 -7.098 1.00 90.81 85 ALA A O 1
ATOM 656 N N . LEU A 1 86 ? -7.742 3.507 -5.456 1.00 94.38 86 LEU A N 1
ATOM 657 C CA . LEU A 1 86 ? -7.998 2.423 -4.501 1.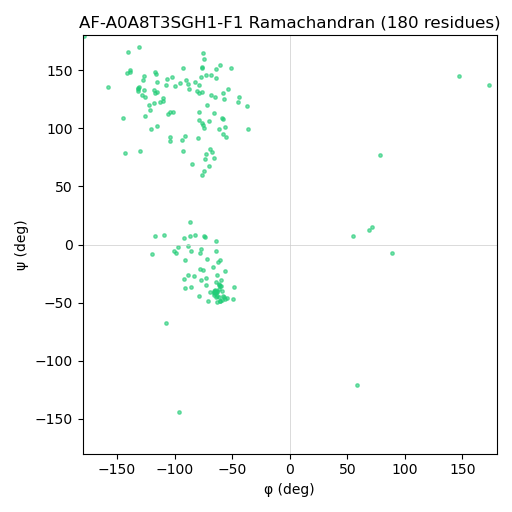00 94.38 86 LEU A CA 1
ATOM 658 C C . LEU A 1 86 ? -9.474 2.350 -4.094 1.00 94.38 86 LEU A C 1
ATOM 660 O O . LEU A 1 86 ? -10.042 1.261 -4.023 1.00 94.38 86 LEU A O 1
ATOM 664 N N . GLN A 1 87 ? -10.124 3.496 -3.878 1.00 95.88 87 GLN A N 1
ATOM 665 C CA . GLN A 1 87 ? -11.545 3.543 -3.545 1.00 95.88 87 GLN A CA 1
ATOM 666 C C . GLN A 1 87 ? -12.396 2.957 -4.675 1.00 95.88 87 GLN A C 1
ATOM 668 O O . GLN A 1 87 ? -13.317 2.180 -4.415 1.00 95.88 87 GLN A O 1
ATOM 673 N N . TYR A 1 88 ? -12.100 3.325 -5.922 1.00 94.75 88 TYR A N 1
ATOM 674 C CA . TYR A 1 88 ? -12.794 2.793 -7.088 1.00 94.75 88 TYR A CA 1
ATOM 675 C C . TYR A 1 88 ? -12.570 1.283 -7.218 1.00 94.75 88 TYR A C 1
ATOM 677 O O . TYR A 1 88 ? -13.539 0.533 -7.286 1.00 94.75 88 TYR A O 1
ATOM 685 N N . ALA A 1 89 ? -11.319 0.826 -7.138 1.00 95.50 89 ALA A N 1
ATOM 686 C CA . ALA A 1 89 ? -10.976 -0.593 -7.187 1.00 95.50 89 ALA A CA 1
ATOM 687 C C . ALA A 1 89 ? -11.728 -1.412 -6.125 1.00 95.50 89 ALA A C 1
ATOM 689 O O . ALA A 1 89 ? -12.343 -2.431 -6.442 1.00 95.50 89 ALA A O 1
ATOM 690 N N . LYS A 1 90 ? -11.775 -0.922 -4.881 1.00 95.75 90 LYS A N 1
ATOM 691 C CA . LYS A 1 90 ? -12.507 -1.579 -3.792 1.00 95.75 90 LYS A CA 1
ATOM 692 C C . LYS A 1 90 ? -14.013 -1.646 -4.055 1.00 95.75 90 LYS A C 1
ATOM 694 O O . LYS A 1 90 ? -14.632 -2.675 -3.797 1.00 95.75 90 LYS A O 1
ATOM 699 N N . LYS A 1 91 ? -14.609 -0.582 -4.612 1.00 96.50 91 LYS A N 1
ATOM 700 C CA . LYS A 1 91 ? -16.029 -0.558 -5.019 1.00 96.50 91 LYS A CA 1
ATOM 701 C C . LYS A 1 91 ? -16.340 -1.559 -6.134 1.00 96.50 91 LYS A C 1
ATOM 703 O O . LYS A 1 91 ? -17.428 -2.121 -6.135 1.00 96.50 91 LYS A O 1
ATOM 708 N N . GLN A 1 92 ? -15.385 -1.815 -7.026 1.00 96.25 92 GLN A N 1
ATOM 709 C CA . GLN A 1 92 ? -15.487 -2.836 -8.075 1.00 96.25 92 GLN A CA 1
ATOM 710 C C . GLN A 1 92 ? -15.153 -4.257 -7.579 1.00 96.25 92 GLN A C 1
ATOM 712 O O . GLN A 1 92 ? -15.022 -5.181 -8.380 1.00 96.25 92 GLN A O 1
ATOM 717 N N . GLY A 1 93 ? -14.981 -4.453 -6.266 1.00 95.44 93 GLY A N 1
ATOM 718 C CA . GLY A 1 93 ? -14.673 -5.756 -5.673 1.00 95.44 93 GLY A CA 1
ATOM 719 C C . GLY A 1 93 ? -13.254 -6.262 -5.949 1.00 95.44 93 GLY A C 1
ATOM 720 O O . GLY A 1 93 ? -12.983 -7.446 -5.747 1.00 95.44 93 GLY A O 1
ATOM 721 N N . LYS A 1 94 ? -12.345 -5.392 -6.408 1.00 94.38 94 LYS A N 1
ATOM 722 C CA . LYS A 1 94 ? -10.939 -5.737 -6.653 1.00 94.38 94 LYS A CA 1
ATOM 723 C C . LYS A 1 94 ? -10.173 -5.813 -5.337 1.00 94.38 94 LYS A C 1
ATOM 725 O O . LYS A 1 94 ? -10.506 -5.112 -4.382 1.00 94.38 94 LYS A O 1
ATOM 730 N N . LYS A 1 95 ? -9.106 -6.617 -5.306 1.00 95.62 95 LYS A N 1
ATOM 731 C CA . LYS A 1 95 ? -8.172 -6.619 -4.172 1.00 95.62 95 LYS A CA 1
ATOM 732 C C . LYS A 1 95 ? -7.276 -5.395 -4.235 1.00 95.62 95 LYS A C 1
ATOM 734 O O . LYS A 1 95 ? -6.687 -5.117 -5.279 1.00 95.62 95 LYS A O 1
ATOM 739 N N . THR A 1 96 ? -7.153 -4.680 -3.124 1.00 96.75 96 THR A N 1
ATOM 740 C CA . THR A 1 96 ? -6.401 -3.421 -3.085 1.00 96.75 96 THR A CA 1
ATOM 741 C C . THR A 1 96 ? -5.199 -3.491 -2.151 1.00 96.75 96 THR A C 1
ATOM 743 O O . THR A 1 96 ? -5.305 -3.885 -0.989 1.00 96.75 96 THR A O 1
ATOM 746 N N . ILE A 1 97 ? -4.037 -3.078 -2.658 1.00 95.75 97 ILE A N 1
ATOM 747 C CA . ILE A 1 97 ? -2.787 -3.006 -1.898 1.00 95.75 97 ILE A CA 1
ATOM 748 C C . ILE A 1 97 ? -2.264 -1.572 -1.939 1.00 95.75 97 ILE A C 1
ATOM 750 O O . ILE A 1 97 ? -1.941 -1.048 -3.006 1.00 95.75 97 ILE A O 1
ATOM 754 N N . PHE A 1 98 ? -2.126 -0.948 -0.773 1.00 95.25 98 PHE A N 1
ATOM 755 C CA . PHE A 1 98 ? -1.471 0.351 -0.648 1.00 95.25 98 PHE A CA 1
ATOM 756 C C . PHE A 1 98 ? -0.030 0.204 -0.157 1.00 95.25 98 PHE A C 1
ATOM 758 O O . PHE A 1 98 ? 0.252 -0.534 0.788 1.00 95.25 98 PHE A O 1
ATOM 765 N N . ILE A 1 99 ? 0.890 0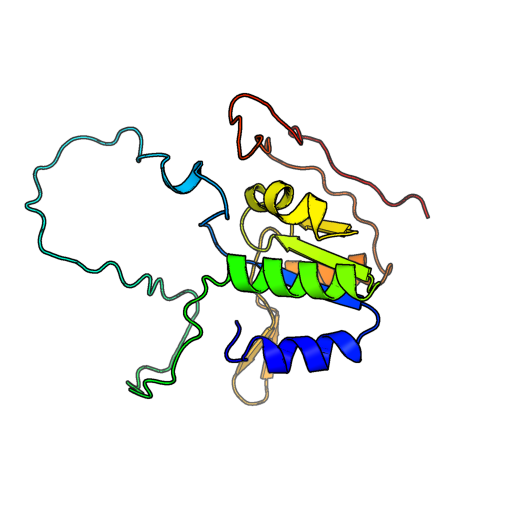.945 -0.775 1.00 93.56 99 ILE A N 1
ATOM 766 C CA . ILE A 1 99 ? 2.302 0.983 -0.396 1.00 93.56 99 ILE A CA 1
ATOM 767 C C . ILE A 1 99 ? 2.703 2.416 -0.043 1.00 93.56 99 ILE A C 1
ATOM 769 O O . ILE A 1 99 ? 2.772 3.305 -0.891 1.00 93.56 99 ILE A O 1
ATOM 773 N N . SER A 1 100 ? 3.073 2.627 1.213 1.00 91.62 100 SER A N 1
ATOM 774 C CA . SER A 1 100 ? 3.737 3.854 1.640 1.00 91.62 100 SER A CA 1
ATOM 775 C C . SER A 1 100 ? 5.220 3.801 1.261 1.00 91.62 100 SER A C 1
ATOM 777 O O . SER A 1 100 ? 6.004 3.097 1.903 1.00 91.62 100 SER A O 1
ATOM 779 N N . LEU A 1 101 ? 5.631 4.567 0.251 1.00 89.44 101 LEU A N 1
ATOM 780 C CA . LEU A 1 101 ? 6.984 4.510 -0.307 1.00 89.44 101 LEU A CA 1
ATOM 781 C C . LEU A 1 101 ? 8.009 5.336 0.470 1.00 89.44 101 LEU A C 1
ATOM 783 O O . LEU A 1 101 ? 9.182 4.995 0.433 1.00 89.44 101 LEU A O 1
ATOM 787 N N . LEU A 1 102 ? 7.613 6.401 1.171 1.00 85.06 102 LEU A N 1
ATOM 788 C CA . LEU A 1 102 ? 8.566 7.264 1.881 1.00 85.06 102 LEU A CA 1
ATOM 789 C C . LEU A 1 102 ? 8.500 7.082 3.400 1.00 85.06 102 LEU A C 1
ATOM 791 O O . LEU A 1 102 ? 9.436 6.558 4.001 1.00 85.06 102 LEU A O 1
ATOM 795 N N . ALA A 1 103 ? 7.395 7.492 4.023 1.00 82.00 103 ALA A N 1
ATOM 796 C CA . ALA A 1 103 ? 7.219 7.431 5.469 1.00 82.00 103 ALA A CA 1
ATOM 797 C C . ALA A 1 103 ? 5.866 6.799 5.814 1.00 82.00 103 ALA A C 1
ATOM 799 O O . ALA A 1 103 ? 4.856 7.207 5.252 1.00 82.00 103 ALA A O 1
ATOM 800 N N . PRO A 1 104 ? 5.803 5.861 6.775 1.00 89.38 104 PRO A N 1
ATOM 801 C CA . PRO A 1 104 ? 4.625 5.021 7.003 1.00 89.38 104 PRO A CA 1
ATOM 802 C C . PRO A 1 104 ? 3.448 5.766 7.661 1.00 89.38 104 PRO A C 1
ATOM 804 O O . PRO A 1 104 ? 2.450 5.144 8.011 1.00 89.38 104 PRO A O 1
ATOM 807 N N . TYR A 1 105 ? 3.544 7.085 7.842 1.00 89.12 105 TYR A N 1
ATOM 808 C CA . TYR A 1 105 ? 2.495 7.917 8.437 1.00 89.12 105 TYR A CA 1
ATOM 809 C C . TYR A 1 105 ? 1.240 8.014 7.575 1.00 89.12 105 TYR A C 1
ATOM 811 O O . TYR A 1 105 ? 0.178 8.344 8.091 1.00 89.12 105 TYR A O 1
ATOM 819 N N . ASP A 1 106 ? 1.351 7.708 6.282 1.00 83.88 106 ASP A N 1
ATOM 820 C CA . ASP A 1 106 ? 0.210 7.735 5.377 1.00 83.88 106 ASP A CA 1
ATOM 821 C C . ASP A 1 106 ? -0.691 6.510 5.516 1.00 83.88 106 ASP A C 1
ATOM 823 O O . ASP A 1 106 ? -1.861 6.604 5.164 1.00 83.88 106 ASP A O 1
ATOM 827 N N . LEU A 1 107 ? -0.193 5.392 6.063 1.00 89.75 107 LEU A N 1
ATOM 828 C CA . LEU A 1 107 ? -0.941 4.131 6.145 1.00 89.75 107 LEU A CA 1
ATOM 829 C C . LEU A 1 107 ? -2.365 4.299 6.715 1.00 89.75 107 LEU A C 1
ATOM 831 O O . LEU A 1 107 ? -3.300 3.797 6.093 1.00 89.75 107 LEU A O 1
ATOM 835 N N . PRO A 1 108 ? -2.600 5.031 7.826 1.00 90.44 108 PRO A N 1
ATOM 836 C CA . PRO A 1 108 ? -3.949 5.164 8.371 1.00 90.44 108 PRO A CA 1
ATOM 837 C C . PRO A 1 108 ? -4.940 5.869 7.432 1.00 90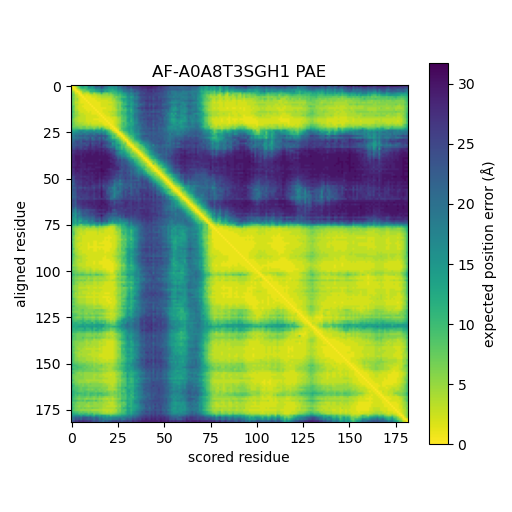.44 108 PRO A C 1
ATOM 839 O O . PRO A 1 108 ? -6.130 5.582 7.510 1.00 90.44 108 PRO A O 1
ATOM 842 N N . ASN A 1 109 ? -4.471 6.738 6.527 1.00 88.94 109 ASN A N 1
ATOM 843 C CA . ASN A 1 109 ? -5.330 7.473 5.587 1.00 88.94 109 ASN A CA 1
ATOM 844 C C . ASN A 1 109 ? -5.912 6.589 4.469 1.00 88.94 109 ASN A C 1
ATOM 846 O O . ASN A 1 109 ? -6.795 7.042 3.751 1.00 88.94 109 ASN A O 1
ATOM 850 N N . TYR A 1 110 ? -5.411 5.361 4.297 1.00 92.69 110 TYR A N 1
ATOM 851 C CA . TYR A 1 110 ? -5.846 4.439 3.240 1.00 92.69 110 TYR A CA 1
ATOM 852 C C . TYR A 1 110 ? -6.482 3.159 3.798 1.00 92.69 110 TYR A C 1
ATOM 854 O O . TYR A 1 110 ? -6.761 2.227 3.039 1.00 92.69 110 TYR A O 1
ATOM 862 N N . LYS A 1 111 ? -6.707 3.089 5.117 1.00 92.50 111 LYS A N 1
ATOM 863 C CA . LYS A 1 111 ? -7.208 1.893 5.813 1.00 92.50 111 LYS A CA 1
ATOM 864 C C . LYS A 1 111 ? -8.592 1.456 5.322 1.00 92.50 111 LYS A C 1
ATOM 866 O O . LYS A 1 111 ? -8.894 0.269 5.297 1.00 92.50 111 LYS A O 1
ATOM 871 N N . ASP A 1 112 ? -9.440 2.403 4.951 1.00 94.38 112 ASP A N 1
ATOM 872 C CA . ASP A 1 112 ? -10.795 2.168 4.454 1.00 94.38 112 ASP A CA 1
ATOM 873 C C . ASP A 1 112 ? -10.815 1.689 2.994 1.00 94.38 112 ASP A C 1
ATOM 875 O O . ASP A 1 112 ? -11.667 0.880 2.624 1.00 94.38 112 ASP A O 1
ATOM 879 N N . VAL A 1 113 ? -9.843 2.107 2.181 1.00 95.56 113 VAL A N 1
ATOM 880 C CA . VAL A 1 113 ? -9.763 1.794 0.741 1.00 95.56 113 VAL A CA 1
ATOM 881 C C . VAL A 1 113 ? -8.783 0.671 0.382 1.00 95.56 113 VAL A C 1
ATOM 883 O O . VAL A 1 113 ? -8.767 0.222 -0.762 1.00 95.56 113 VAL A O 1
ATOM 886 N N . SER A 1 114 ? -8.014 0.162 1.347 1.00 95.75 114 SER A N 1
ATOM 887 C CA . SER A 1 114 ? -7.000 -0.884 1.130 1.00 95.75 114 SER A CA 1
ATOM 888 C C . SER A 1 114 ? -7.354 -2.180 1.854 1.00 95.75 114 SER A C 1
ATOM 890 O O . SER A 1 114 ? -7.807 -2.136 2.997 1.00 95.75 114 SER A O 1
ATOM 892 N N . ASP A 1 115 ? -7.132 -3.327 1.218 1.00 95.31 115 ASP A N 1
ATOM 893 C CA . ASP A 1 115 ? -7.204 -4.639 1.876 1.00 95.31 115 ASP A CA 1
ATOM 894 C C . ASP A 1 115 ? -5.870 -4.996 2.543 1.00 95.31 115 ASP A C 1
ATOM 896 O O . ASP A 1 115 ? -5.840 -5.564 3.633 1.00 95.31 115 ASP A O 1
ATOM 900 N N . VAL A 1 116 ? -4.757 -4.624 1.903 1.00 94.12 116 VAL A N 1
ATOM 901 C CA . VAL A 1 116 ? -3.392 -4.820 2.408 1.00 94.12 116 VAL A CA 1
ATOM 902 C C . VAL A 1 116 ? -2.645 -3.492 2.381 1.00 94.12 116 VAL A C 1
ATOM 904 O O . VAL A 1 116 ? -2.784 -2.703 1.447 1.00 94.12 116 VAL A O 1
ATOM 907 N N . MET A 1 117 ? -1.824 -3.240 3.399 1.00 93.94 117 MET A N 1
ATOM 908 C CA . MET A 1 117 ? -0.996 -2.038 3.472 1.00 93.94 117 MET A CA 1
ATOM 909 C C . MET A 1 117 ? 0.452 -2.387 3.818 1.00 93.94 117 MET A C 1
ATOM 911 O O . MET A 1 117 ? 0.706 -3.131 4.765 1.00 93.94 117 MET A O 1
ATOM 915 N N . LEU A 1 118 ? 1.402 -1.822 3.073 1.00 93.62 118 LEU A N 1
ATOM 916 C CA . LEU A 1 118 ? 2.837 -2.072 3.220 1.00 93.62 118 LEU A CA 1
ATOM 917 C C . LEU A 1 118 ? 3.618 -0.766 3.396 1.00 93.62 118 LEU A C 1
ATOM 919 O O . LEU A 1 118 ? 3.317 0.252 2.775 1.00 93.62 118 LEU A O 1
ATOM 923 N N . ALA A 1 119 ? 4.677 -0.807 4.206 1.00 93.00 119 ALA A N 1
ATOM 924 C CA . ALA A 1 119 ? 5.647 0.279 4.331 1.00 93.00 119 ALA A CA 1
ATOM 925 C C . ALA A 1 119 ? 6.944 -0.082 3.589 1.00 93.00 119 ALA A C 1
ATOM 927 O O . ALA A 1 119 ? 7.649 -1.009 3.982 1.00 93.00 119 ALA A O 1
ATOM 928 N N . GLY A 1 120 ? 7.258 0.654 2.520 1.00 90.25 120 GLY A N 1
ATOM 929 C CA . GLY A 1 120 ? 8.430 0.423 1.671 1.00 90.25 120 GLY A CA 1
ATOM 930 C C . GLY A 1 120 ? 9.707 1.141 2.112 1.00 90.25 120 GLY A C 1
ATOM 931 O O . GLY A 1 120 ? 10.804 0.671 1.806 1.00 90.25 120 GLY A O 1
ATOM 932 N N . TYR A 1 121 ? 9.572 2.270 2.823 1.00 88.94 121 TYR A N 1
ATOM 933 C CA . TYR A 1 121 ? 10.665 3.131 3.322 1.00 88.94 121 TYR A CA 1
ATOM 934 C C . TYR A 1 121 ? 11.660 3.645 2.268 1.00 88.94 121 TYR A C 1
ATOM 936 O O . TYR A 1 121 ? 12.686 4.233 2.608 1.00 88.94 121 TYR A O 1
ATOM 944 N N . ASN A 1 122 ? 11.387 3.416 0.989 1.00 85.56 122 ASN A N 1
ATOM 945 C CA . ASN A 1 122 ? 12.146 3.944 -0.124 1.00 85.56 122 ASN A CA 1
ATOM 946 C C . ASN A 1 122 ? 11.273 3.955 -1.387 1.00 85.56 122 ASN A C 1
ATOM 948 O O . ASN A 1 122 ? 10.605 2.966 -1.680 1.00 85.56 122 ASN A O 1
ATOM 952 N N . PHE A 1 123 ? 11.312 5.048 -2.146 1.00 84.00 123 PHE A N 1
ATOM 953 C CA . PHE A 1 123 ? 10.587 5.217 -3.412 1.00 84.00 123 PHE A CA 1
ATOM 954 C C . PHE A 1 123 ? 11.457 4.915 -4.641 1.00 84.00 123 PHE A C 1
ATOM 956 O O . PHE A 1 123 ? 10.993 5.001 -5.777 1.00 84.00 123 PHE A O 1
ATOM 963 N N . TYR A 1 124 ? 12.735 4.595 -4.439 1.00 84.69 124 TYR A N 1
ATOM 964 C CA . TYR A 1 124 ? 13.661 4.289 -5.518 1.00 84.69 124 TYR A CA 1
ATOM 965 C C . TYR A 1 124 ? 13.270 3.009 -6.263 1.00 84.69 124 TYR A C 1
ATOM 967 O O . TYR A 1 124 ? 13.340 1.908 -5.720 1.00 84.69 124 TYR A O 1
ATOM 975 N N . GLY A 1 125 ? 12.881 3.184 -7.527 1.00 85.25 125 GLY A N 1
ATOM 976 C CA . GLY A 1 125 ? 12.539 2.107 -8.451 1.00 85.25 125 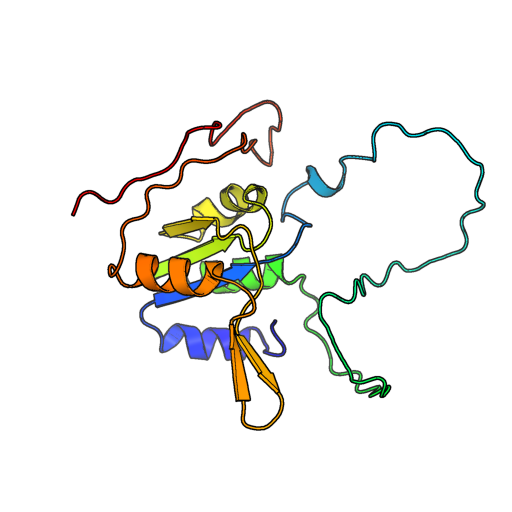GLY A CA 1
ATOM 977 C C . GLY A 1 125 ? 13.691 1.691 -9.365 1.00 85.25 125 GLY A C 1
ATOM 978 O O . GLY A 1 125 ? 14.861 1.674 -8.978 1.00 85.25 125 GLY A O 1
ATOM 979 N N . TYR A 1 126 ? 13.333 1.344 -10.595 1.00 85.44 126 TYR A N 1
ATOM 980 C CA . TYR A 1 126 ? 14.254 0.974 -11.664 1.00 85.44 126 TYR A CA 1
ATOM 981 C C . TYR A 1 126 ? 14.549 2.191 -12.546 1.00 85.44 126 TYR A C 1
ATOM 983 O O . TYR A 1 126 ? 13.640 2.967 -12.838 1.00 85.44 126 TYR A O 1
ATOM 991 N N . LEU A 1 127 ? 15.804 2.372 -12.949 1.00 85.12 127 LEU A N 1
ATOM 992 C CA . LEU A 1 127 ? 16.192 3.360 -13.955 1.00 85.12 127 LEU A CA 1
ATOM 993 C C . LEU A 1 127 ? 16.754 2.663 -15.176 1.00 85.12 127 LEU A C 1
ATOM 995 O O . LEU A 1 127 ? 17.432 1.645 -15.060 1.00 85.12 127 LEU A O 1
ATOM 999 N N . THR A 1 128 ? 16.505 3.268 -16.327 1.00 85.75 128 THR A N 1
ATOM 1000 C CA . THR A 1 128 ? 17.105 2.912 -17.608 1.00 85.75 128 THR A CA 1
ATOM 1001 C C . THR A 1 128 ? 18.061 4.024 -18.021 1.00 85.75 128 THR A C 1
ATOM 1003 O O . THR A 1 128 ? 17.660 5.184 -18.076 1.00 85.75 128 THR A O 1
ATOM 1006 N N . ASP A 1 129 ? 19.305 3.667 -18.310 1.00 81.69 129 ASP A N 1
ATOM 1007 C CA . ASP A 1 129 ? 20.326 4.524 -18.904 1.00 81.69 129 ASP A CA 1
ATOM 1008 C C . ASP A 1 129 ? 20.776 3.886 -20.229 1.00 81.69 129 ASP A C 1
ATOM 1010 O O . ASP A 1 129 ? 21.517 2.895 -20.263 1.00 81.69 129 ASP A O 1
ATOM 1014 N N . GLY A 1 130 ? 20.222 4.392 -21.335 1.00 84.44 130 GLY A N 1
ATOM 1015 C CA . GLY A 1 130 ? 20.341 3.774 -22.655 1.00 84.44 130 GLY A CA 1
ATOM 1016 C C . GLY A 1 130 ? 19.802 2.339 -22.666 1.00 84.44 130 GLY A C 1
ATOM 1017 O O . GLY A 1 130 ? 18.640 2.098 -22.349 1.00 84.44 130 GLY A O 1
ATOM 1018 N N . ASN A 1 131 ? 20.664 1.381 -23.019 1.00 86.19 131 ASN A N 1
ATOM 1019 C CA . ASN A 1 131 ? 20.328 -0.050 -23.060 1.00 86.19 131 ASN A CA 1
ATOM 1020 C C . ASN A 1 131 ? 20.560 -0.776 -21.726 1.00 86.19 131 ASN A C 1
ATOM 1022 O O . ASN A 1 131 ? 20.320 -1.980 -21.633 1.00 86.19 131 ASN A O 1
ATOM 1026 N N . HIS A 1 132 ? 21.057 -0.081 -20.705 1.00 81.56 132 HIS A N 1
ATOM 1027 C CA . HIS A 1 132 ? 21.265 -0.660 -19.388 1.00 81.56 132 HIS A CA 1
ATOM 1028 C C . HIS A 1 132 ? 20.155 -0.203 -18.462 1.00 81.56 132 HIS A C 1
ATOM 1030 O O . HIS A 1 132 ? 19.713 0.940 -18.517 1.00 81.56 132 HIS A O 1
ATOM 1036 N N . GLY A 1 133 ? 19.729 -1.071 -17.558 1.00 86.56 133 GLY A N 1
ATOM 1037 C CA . GLY A 1 133 ? 18.878 -0.630 -16.474 1.00 86.56 133 GLY A CA 1
ATOM 1038 C C . GLY A 1 133 ? 19.264 -1.277 -15.166 1.00 86.56 133 GLY A C 1
ATOM 1039 O O . GLY A 1 133 ? 19.781 -2.395 -15.116 1.00 86.56 133 GLY A O 1
ATOM 1040 N N . TYR A 1 134 ? 19.051 -0.527 -14.099 1.00 87.88 134 TYR A N 1
ATOM 1041 C CA . TYR A 1 134 ? 19.496 -0.886 -12.770 1.00 87.88 134 TYR A CA 1
ATOM 1042 C C . TYR A 1 134 ? 18.455 -0.495 -11.731 1.00 87.88 134 TYR A C 1
ATOM 1044 O O . TYR A 1 134 ? 17.733 0.497 -11.845 1.00 87.88 134 TYR A O 1
ATOM 1052 N N . TYR A 1 135 ? 18.394 -1.295 -10.673 1.00 87.69 135 TYR A N 1
ATOM 1053 C CA . TYR A 1 135 ? 17.604 -0.958 -9.504 1.00 87.69 135 TYR A CA 1
ATOM 1054 C C . TYR A 1 135 ? 18.354 0.061 -8.655 1.00 87.69 135 TYR A C 1
ATOM 1056 O O . TYR A 1 135 ? 19.510 -0.143 -8.294 1.00 87.69 135 TYR A O 1
ATOM 1064 N N . ARG A 1 136 ? 17.673 1.142 -8.283 1.00 87.00 136 ARG A N 1
ATOM 1065 C CA . ARG A 1 136 ? 18.243 2.214 -7.456 1.00 87.00 136 ARG A CA 1
ATOM 1066 C C . ARG A 1 136 ? 18.338 1.869 -5.963 1.00 87.00 136 ARG A C 1
ATOM 1068 O O . ARG A 1 136 ? 18.818 2.672 -5.168 1.00 87.00 136 ARG A O 1
ATOM 1075 N N . GLY A 1 137 ? 17.847 0.704 -5.562 1.00 87.25 137 GLY A N 1
ATOM 1076 C CA . GLY A 1 137 ? 17.870 0.216 -4.188 1.00 87.25 137 GLY A CA 1
ATOM 1077 C C . GLY A 1 137 ? 17.244 -1.175 -4.098 1.00 87.25 137 GLY A C 1
ATOM 1078 O O . GLY A 1 137 ? 16.829 -1.696 -5.127 1.00 87.25 137 GLY A O 1
ATOM 1079 N N . PRO A 1 138 ? 17.187 -1.786 -2.902 1.00 90.75 138 PRO A N 1
ATOM 1080 C CA . PRO A 1 138 ? 16.621 -3.125 -2.706 1.00 90.75 138 PRO A CA 1
ATOM 1081 C C . PRO A 1 138 ? 15.120 -3.137 -2.361 1.00 90.75 138 PRO A C 1
ATOM 1083 O O . PRO A 1 138 ? 14.498 -4.200 -2.362 1.00 90.75 138 PRO A O 1
ATOM 1086 N N . SER A 1 139 ? 14.537 -1.985 -2.008 1.00 89.88 139 SER A N 1
ATOM 1087 C CA . SER A 1 139 ? 13.204 -1.927 -1.394 1.00 89.88 139 SER A CA 1
ATOM 1088 C C . SER A 1 139 ? 12.086 -2.388 -2.323 1.00 89.88 139 SER A C 1
ATOM 1090 O O . SER A 1 139 ? 11.229 -3.153 -1.888 1.00 89.88 139 SER A O 1
ATOM 1092 N N . MET A 1 140 ? 12.095 -1.978 -3.597 1.00 89.81 140 MET A N 1
ATOM 1093 C CA . MET A 1 140 ? 11.051 -2.392 -4.542 1.00 89.81 140 MET A CA 1
ATOM 1094 C C . MET A 1 140 ? 11.094 -3.897 -4.798 1.00 89.81 140 MET A C 1
ATOM 1096 O O . MET A 1 140 ? 10.060 -4.551 -4.783 1.00 89.81 140 MET A O 1
ATOM 1100 N N . GLN A 1 141 ? 12.283 -4.481 -4.940 1.00 91.69 141 GLN A N 1
ATOM 1101 C CA . GLN A 1 141 ? 12.444 -5.920 -5.145 1.00 91.69 141 GLN A CA 1
ATOM 1102 C C . GLN A 1 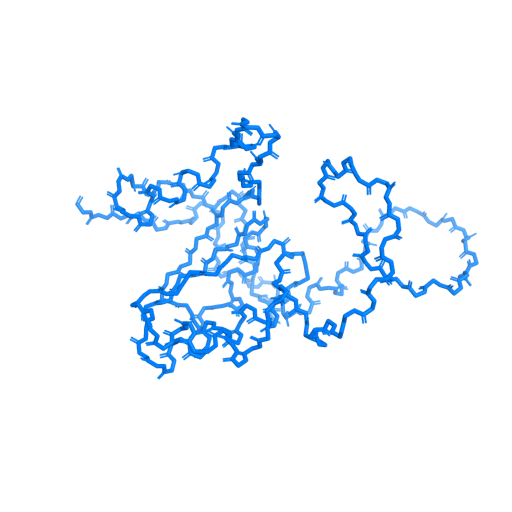141 ? 11.975 -6.708 -3.920 1.00 91.69 141 GLN A C 1
ATOM 1104 O O . GLN A 1 141 ? 11.348 -7.756 -4.068 1.00 91.69 141 GLN A O 1
ATOM 1109 N N . ALA A 1 142 ? 12.256 -6.209 -2.713 1.00 92.12 142 ALA A N 1
ATOM 1110 C CA . ALA A 1 142 ? 11.769 -6.816 -1.480 1.00 92.12 142 ALA A CA 1
ATOM 1111 C C . ALA A 1 142 ? 10.235 -6.762 -1.389 1.00 92.12 142 ALA A C 1
ATOM 1113 O O . ALA A 1 142 ? 9.616 -7.783 -1.097 1.00 92.12 142 ALA A O 1
ATOM 1114 N N . LEU A 1 143 ? 9.623 -5.612 -1.697 1.00 92.38 143 LEU A N 1
ATOM 1115 C CA . LEU A 1 143 ? 8.166 -5.455 -1.728 1.00 92.38 143 LEU A CA 1
ATOM 1116 C C . LEU A 1 143 ? 7.517 -6.388 -2.747 1.00 92.38 143 LEU A C 1
ATOM 1118 O O . LEU A 1 143 ? 6.591 -7.109 -2.393 1.00 92.38 143 LEU A O 1
ATOM 1122 N N . THR A 1 144 ? 8.035 -6.437 -3.975 1.00 92.06 144 THR A N 1
ATOM 1123 C CA . THR A 1 144 ? 7.546 -7.347 -5.017 1.00 92.06 144 THR A CA 1
ATOM 1124 C C . THR A 1 144 ? 7.607 -8.795 -4.538 1.00 92.06 144 THR A C 1
ATOM 1126 O O . THR A 1 144 ? 6.623 -9.522 -4.631 1.00 92.06 144 THR A O 1
ATOM 1129 N N . ARG A 1 145 ? 8.729 -9.219 -3.943 1.00 93.56 145 ARG A N 1
ATOM 1130 C CA . ARG A 1 145 ? 8.860 -10.575 -3.392 1.00 93.56 145 ARG A CA 1
ATOM 1131 C C . ARG A 1 145 ? 7.850 -10.869 -2.283 1.00 93.56 145 ARG A C 1
ATOM 1133 O O . ARG A 1 145 ? 7.401 -12.003 -2.197 1.00 93.56 145 ARG A O 1
ATOM 1140 N N . ILE A 1 146 ? 7.508 -9.890 -1.449 1.00 93.19 146 ILE A N 1
ATOM 1141 C CA . ILE A 1 146 ? 6.496 -10.049 -0.396 1.00 93.19 146 ILE A CA 1
ATOM 1142 C C . ILE A 1 146 ? 5.094 -10.156 -1.001 1.00 93.19 146 ILE A C 1
ATOM 1144 O O . ILE A 1 146 ? 4.373 -11.096 -0.695 1.00 93.19 146 ILE A O 1
ATOM 1148 N N . ILE A 1 147 ? 4.736 -9.250 -1.913 1.00 92.00 147 ILE A N 1
ATOM 1149 C CA . ILE A 1 147 ? 3.413 -9.210 -2.556 1.00 92.00 147 ILE A CA 1
ATOM 1150 C C . ILE A 1 147 ? 3.109 -10.517 -3.299 1.00 92.00 147 ILE A C 1
ATOM 1152 O O . ILE A 1 147 ? 1.993 -11.018 -3.229 1.00 92.00 147 ILE A O 1
ATOM 1156 N N . PHE A 1 148 ? 4.106 -11.092 -3.974 1.00 91.75 148 PHE A N 1
ATOM 1157 C CA . PHE A 1 148 ? 3.963 -12.361 -4.691 1.00 91.75 148 PHE A CA 1
ATOM 1158 C C . PHE A 1 148 ? 4.201 -13.607 -3.817 1.00 91.75 148 PHE A C 1
ATOM 1160 O O . PHE A 1 148 ? 4.292 -14.710 -4.349 1.00 91.75 148 PHE A O 1
ATOM 1167 N N . GLY A 1 149 ? 4.353 -13.463 -2.496 1.00 91.19 149 GLY A N 1
ATOM 1168 C CA . GLY A 1 149 ? 4.546 -14.597 -1.581 1.00 91.19 149 GLY A CA 1
ATOM 1169 C C . GLY A 1 149 ? 5.894 -15.320 -1.716 1.00 91.19 149 GLY A C 1
ATOM 1170 O O . GLY A 1 149 ? 6.088 -16.391 -1.150 1.00 91.19 149 GLY A O 1
ATOM 1171 N N . ILE A 1 150 ? 6.859 -14.741 -2.435 1.00 94.19 150 ILE A N 1
ATOM 1172 C CA . ILE A 1 150 ? 8.221 -15.279 -2.602 1.00 94.19 150 ILE A CA 1
ATOM 1173 C C . ILE A 1 150 ? 9.034 -15.118 -1.307 1.00 94.19 150 ILE A C 1
ATOM 1175 O O . ILE A 1 150 ? 9.965 -15.878 -1.038 1.00 94.19 150 ILE A O 1
ATOM 1179 N N . SER A 1 151 ? 8.728 -14.095 -0.507 1.00 91.38 151 SER A N 1
ATOM 1180 C CA . SER A 1 151 ? 9.383 -13.818 0.771 1.00 91.38 151 SER A CA 1
ATOM 1181 C C . SER A 1 151 ? 8.367 -13.397 1.821 1.00 91.38 151 SER A C 1
ATOM 1183 O O . SER A 1 151 ? 7.381 -12.746 1.508 1.00 91.38 151 SER A O 1
ATOM 1185 N N . ARG A 1 152 ? 8.655 -13.692 3.090 1.00 89.88 152 ARG A N 1
ATOM 1186 C CA . ARG A 1 152 ? 7.806 -13.291 4.219 1.00 89.88 152 ARG A CA 1
ATOM 1187 C C . ARG A 1 152 ? 8.177 -11.911 4.747 1.00 89.88 152 ARG A C 1
ATOM 1189 O O . ARG A 1 152 ? 9.366 -11.622 4.935 1.00 89.88 152 ARG A O 1
ATOM 1196 N N . ALA A 1 153 ? 7.173 -11.093 5.054 1.00 90.31 153 ALA A N 1
ATOM 1197 C CA . ALA A 1 153 ? 7.366 -9.852 5.791 1.00 90.31 153 ALA A CA 1
ATOM 1198 C C . ALA A 1 153 ? 7.687 -10.160 7.264 1.00 90.31 153 ALA A C 1
ATOM 1200 O O . ALA A 1 153 ? 6.913 -10.797 7.973 1.00 90.31 153 ALA A O 1
ATOM 1201 N N . LYS A 1 154 ? 8.864 -9.726 7.729 1.00 90.44 154 LYS A N 1
ATOM 1202 C CA . LYS A 1 154 ? 9.306 -9.884 9.132 1.00 90.44 154 LYS A CA 1
ATOM 1203 C C . LYS A 1 154 ? 9.571 -8.555 9.835 1.00 90.44 154 LYS A C 1
ATOM 1205 O O . LYS A 1 154 ? 9.852 -8.533 11.032 1.00 90.44 154 LYS A O 1
ATOM 1210 N N . ALA A 1 155 ? 9.547 -7.456 9.084 1.00 90.25 155 ALA A N 1
ATOM 1211 C CA . ALA A 1 155 ? 9.883 -6.141 9.597 1.00 90.25 155 ALA A CA 1
ATOM 1212 C C . ALA A 1 155 ? 8.830 -5.661 10.602 1.00 90.25 155 ALA A C 1
ATOM 1214 O O . ALA A 1 155 ? 7.637 -5.933 10.465 1.00 90.25 155 ALA A O 1
ATOM 1215 N N . LYS A 1 156 ? 9.294 -4.918 11.602 1.00 94.31 156 LYS A N 1
ATOM 1216 C CA . LYS A 1 156 ? 8.454 -4.221 12.571 1.00 94.31 156 LYS A CA 1
ATOM 1217 C C . LYS A 1 156 ? 8.692 -2.720 12.438 1.00 94.31 156 LYS A C 1
ATOM 1219 O O . LYS A 1 156 ? 9.799 -2.298 12.101 1.00 94.31 156 LYS A O 1
ATOM 1224 N N . LEU A 1 157 ? 7.667 -1.920 12.706 1.00 94.62 157 LEU A N 1
ATOM 1225 C CA . LEU A 1 157 ? 7.716 -0.469 12.618 1.00 94.62 157 LEU A CA 1
ATOM 1226 C C . LEU A 1 157 ? 8.832 0.073 13.526 1.00 94.62 157 LEU A C 1
ATOM 1228 O O . LEU A 1 157 ? 8.828 -0.198 14.729 1.00 94.62 157 LEU A O 1
ATOM 1232 N N . PRO A 1 158 ? 9.771 0.877 13.000 1.00 94.44 158 PRO A N 1
ATOM 1233 C CA . PRO A 1 158 ? 10.821 1.489 13.807 1.00 94.44 158 PRO A CA 1
ATOM 1234 C C . PRO A 1 158 ? 10.320 2.709 14.601 1.00 94.44 158 PRO A C 1
ATOM 1236 O O . PRO A 1 158 ? 11.056 3.232 15.437 1.00 94.44 158 PRO A O 1
ATOM 1239 N N . ILE A 1 159 ? 9.079 3.144 14.356 1.00 93.50 159 ILE A N 1
ATOM 1240 C CA . ILE A 1 159 ? 8.459 4.366 14.877 1.00 93.50 159 ILE A CA 1
ATOM 1241 C C . ILE A 1 159 ? 6.989 4.135 15.256 1.00 93.50 159 ILE A C 1
ATOM 1243 O O . ILE A 1 159 ? 6.393 3.145 14.838 1.00 93.50 159 ILE A O 1
ATOM 1247 N N . ASN A 1 160 ? 6.405 5.074 16.002 1.00 93.62 160 ASN A N 1
ATOM 1248 C CA . ASN A 1 160 ? 4.963 5.128 16.245 1.00 93.62 160 ASN A CA 1
ATOM 1249 C C . ASN A 1 160 ? 4.246 5.808 15.070 1.00 93.62 160 ASN A C 1
ATOM 1251 O O . ASN A 1 160 ? 4.721 6.825 14.563 1.00 93.62 160 ASN A O 1
ATOM 1255 N N . ILE A 1 161 ? 3.084 5.284 14.685 1.00 91.62 161 ILE A N 1
ATOM 1256 C CA . ILE A 1 161 ? 2.172 5.911 13.726 1.00 91.62 161 ILE A CA 1
ATOM 1257 C C . ILE A 1 161 ? 0.975 6.466 14.507 1.00 91.62 161 ILE A C 1
ATOM 1259 O O . ILE A 1 161 ? 0.205 5.673 15.065 1.00 91.62 161 ILE A O 1
ATOM 1263 N N . PRO A 1 162 ? 0.820 7.798 14.575 1.00 90.12 162 PRO A N 1
ATOM 1264 C CA . PRO A 1 162 ? -0.295 8.424 15.269 1.00 90.12 162 PRO A CA 1
ATOM 1265 C C . PRO A 1 162 ? -1.597 8.318 14.468 1.00 90.12 162 PRO A C 1
ATOM 1267 O O . PRO A 1 162 ? -1.586 8.064 13.260 1.00 90.12 162 PRO A O 1
ATOM 1270 N N . ASN A 1 163 ? -2.720 8.563 15.137 1.00 86.69 163 ASN A N 1
ATOM 1271 C CA . ASN A 1 163 ? -3.996 8.783 14.477 1.00 86.69 163 ASN A CA 1
ATOM 1272 C C . ASN A 1 163 ? -3.956 10.116 13.703 1.00 86.69 163 ASN A C 1
ATOM 1274 O O . ASN A 1 163 ? -3.579 11.140 14.281 1.00 86.69 163 ASN A O 1
ATOM 1278 N N . PRO A 1 164 ? -4.323 10.144 12.405 1.00 82.25 164 PRO A N 1
ATOM 1279 C CA . PRO A 1 164 ? -4.337 11.383 11.632 1.00 82.25 164 PRO A CA 1
ATOM 1280 C C . PRO A 1 164 ? -5.276 12.458 12.195 1.00 82.25 164 PRO A C 1
ATOM 1282 O O . PRO A 1 164 ? -4.991 13.645 12.039 1.00 82.25 164 PRO A O 1
ATOM 1285 N N . THR A 1 165 ? -6.374 12.056 12.841 1.00 85.06 165 THR A N 1
ATOM 1286 C CA . THR A 1 165 ? -7.371 12.966 13.428 1.00 85.06 165 THR A CA 1
ATOM 1287 C C . THR A 1 165 ? -7.057 13.289 14.891 1.00 85.06 165 THR A C 1
ATOM 1289 O O . THR A 1 165 ? -7.328 14.401 15.340 1.00 85.06 165 THR A O 1
ATOM 1292 N N . GLU A 1 166 ? -6.419 12.367 15.618 1.00 88.00 166 GLU A N 1
ATOM 1293 C CA . GLU A 1 166 ? -6.075 12.517 17.040 1.00 88.00 166 GLU A CA 1
ATOM 1294 C C . GLU A 1 166 ? -4.591 12.189 17.301 1.00 88.00 166 GLU A C 1
ATOM 1296 O O . GLU A 1 166 ? -4.266 11.101 17.767 1.00 88.00 166 GLU A O 1
ATOM 1301 N N . PRO A 1 167 ? -3.640 13.110 17.040 1.00 82.88 167 PRO A N 1
ATOM 1302 C CA . PRO A 1 167 ? -2.207 12.778 17.017 1.00 82.88 167 PRO A CA 1
ATOM 1303 C C . PRO A 1 167 ? -1.601 12.268 18.336 1.00 82.88 167 PRO A C 1
ATOM 1305 O O . PRO A 1 167 ? -0.482 11.755 18.342 1.00 82.88 167 PRO A O 1
ATOM 1308 N N . THR A 1 168 ? -2.307 12.440 19.456 1.00 88.81 168 THR A N 1
ATOM 1309 C CA . THR A 1 168 ? -1.942 11.894 20.772 1.00 88.81 168 THR A CA 1
ATOM 1310 C C . THR A 1 168 ? -2.219 10.396 20.894 1.00 88.81 168 THR A C 1
ATOM 1312 O O . THR A 1 168 ? -1.621 9.734 21.738 1.00 88.81 168 THR A O 1
ATOM 1315 N N . GLU A 1 169 ? -3.111 9.856 20.065 1.00 92.31 169 GLU A N 1
ATOM 1316 C CA . GLU A 1 169 ? -3.421 8.434 19.986 1.00 92.31 169 GLU A CA 1
ATOM 1317 C C . GLU A 1 169 ? -2.467 7.742 19.004 1.00 92.31 169 GLU A C 1
ATOM 1319 O O . GLU A 1 169 ? -2.237 8.217 17.890 1.00 92.31 169 GLU A O 1
ATOM 1324 N N . ILE A 1 170 ? -1.910 6.595 19.398 1.00 92.44 170 ILE A N 1
ATOM 1325 C CA . ILE A 1 170 ? -1.038 5.783 18.544 1.00 92.44 170 ILE A CA 1
ATOM 1326 C C . ILE A 1 170 ? -1.832 4.604 17.985 1.00 92.44 170 ILE A C 1
ATOM 1328 O O . ILE A 1 170 ? -2.199 3.703 18.733 1.00 92.44 170 ILE A O 1
ATOM 1332 N N . ILE A 1 171 ? -2.035 4.579 16.663 1.00 92.06 171 ILE A N 1
ATOM 1333 C CA . ILE A 1 171 ? -2.752 3.487 15.984 1.00 92.06 171 ILE A CA 1
ATOM 1334 C C . ILE A 1 171 ? -1.836 2.276 15.799 1.00 92.06 171 ILE A C 1
ATOM 1336 O O . ILE A 1 171 ? -2.245 1.149 16.058 1.00 92.06 171 ILE A O 1
ATOM 1340 N N . ASN A 1 172 ? -0.589 2.504 15.368 1.00 93.00 172 ASN A N 1
ATOM 1341 C CA . ASN A 1 172 ? 0.404 1.437 15.236 1.00 93.00 172 ASN A CA 1
ATOM 1342 C C . ASN A 1 172 ? 1.665 1.807 16.029 1.00 93.00 172 ASN A C 1
ATOM 1344 O O . ASN A 1 172 ? 2.378 2.736 15.634 1.00 93.00 172 ASN A O 1
ATOM 1348 N N . PRO A 1 173 ? 1.969 1.119 17.141 1.00 95.19 173 PRO A N 1
ATOM 1349 C CA . PRO A 1 173 ? 3.142 1.432 17.944 1.00 95.19 173 PRO A CA 1
ATOM 1350 C C . PRO A 1 173 ? 4.438 0.953 17.281 1.00 95.19 173 PRO A C 1
ATOM 1352 O O . PRO A 1 173 ? 4.459 0.029 16.467 1.00 95.19 173 PRO A O 1
ATOM 1355 N N . ARG A 1 174 ? 5.561 1.539 17.690 1.00 95.56 174 ARG A N 1
ATOM 1356 C CA . ARG A 1 174 ? 6.897 1.027 17.389 1.00 95.56 174 ARG A CA 1
ATOM 1357 C C . ARG A 1 174 ? 6.988 -0.438 17.818 1.00 95.56 174 ARG A C 1
ATOM 1359 O O . ARG A 1 174 ? 6.602 -0.795 18.926 1.00 95.56 174 ARG A O 1
ATOM 1366 N N . GLY A 1 175 ? 7.541 -1.278 16.951 1.00 95.69 175 GLY A N 1
ATOM 1367 C CA . GLY A 1 175 ? 7.601 -2.727 17.137 1.00 95.69 175 GLY A CA 1
ATOM 1368 C C . GLY A 1 175 ? 6.386 -3.475 16.582 1.00 95.69 175 GLY A C 1
ATOM 1369 O O . GLY A 1 175 ? 6.429 -4.701 16.501 1.00 95.69 175 GLY A O 1
ATOM 1370 N N . TYR A 1 176 ? 5.338 -2.776 16.135 1.00 94.50 176 TYR A N 1
ATOM 1371 C CA . TYR A 1 176 ? 4.202 -3.392 15.455 1.00 94.50 176 TYR A CA 1
ATOM 1372 C C . TYR A 1 176 ? 4.560 -3.836 14.035 1.00 94.50 176 TYR A C 1
ATOM 1374 O O . TYR A 1 176 ? 5.331 -3.187 13.340 1.00 94.50 176 TYR A O 1
ATOM 1382 N N . GLY A 1 177 ? 3.976 -4.933 13.577 1.00 92.25 177 GLY A N 1
ATOM 1383 C CA . GLY A 1 177 ? 4.085 -5.396 12.199 1.00 92.25 177 GLY A CA 1
ATOM 1384 C C . GLY A 1 177 ? 3.428 -6.756 12.081 1.00 92.25 177 GLY A C 1
ATOM 1385 O O . GLY A 1 177 ? 3.601 -7.595 12.969 1.00 92.25 177 GLY A O 1
ATOM 1386 N N . LEU A 1 178 ? 2.666 -6.966 11.017 1.00 89.81 178 LEU A N 1
ATOM 1387 C CA . LEU A 1 178 ? 2.059 -8.260 10.739 1.00 89.81 178 LEU A CA 1
ATOM 1388 C C . LEU A 1 178 ? 3.123 -9.203 10.171 1.00 89.81 178 LEU A C 1
ATOM 1390 O O . LEU A 1 178 ? 4.051 -8.769 9.487 1.00 89.81 178 LEU A O 1
ATOM 1394 N N . THR A 1 179 ? 3.023 -10.477 10.523 1.00 81.50 179 THR A N 1
ATOM 1395 C CA . THR A 1 179 ? 3.831 -11.555 9.952 1.00 81.50 179 THR A CA 1
ATOM 1396 C C . THR A 1 179 ? 2.887 -12.512 9.260 1.00 81.50 179 THR A C 1
ATOM 1398 O O . THR A 1 179 ? 1.864 -12.876 9.834 1.00 81.50 179 THR A O 1
ATOM 1401 N N . ASP A 1 180 ? 3.234 -12.900 8.041 1.00 65.12 180 ASP A N 1
ATOM 1402 C CA . ASP A 1 180 ? 2.479 -13.910 7.316 1.00 65.12 180 ASP A CA 1
ATOM 1403 C C . ASP A 1 180 ? 2.867 -15.300 7.845 1.00 65.12 180 ASP A C 1
ATOM 1405 O O . ASP A 1 180 ? 4.019 -15.733 7.692 1.00 65.12 180 ASP A O 1
ATOM 1409 N N . ASP A 1 181 ? 1.910 -15.977 8.480 1.00 53.03 181 ASP A N 1
ATOM 1410 C CA . ASP A 1 181 ? 2.008 -17.377 8.897 1.00 53.03 181 ASP A CA 1
ATOM 1411 C C . ASP A 1 181 ? 1.427 -18.257 7.775 1.00 53.03 181 ASP A C 1
ATOM 1413 O O . ASP A 1 181 ? 0.262 -18.648 7.818 1.00 53.03 181 ASP A O 1
ATOM 1417 N N . PHE A 1 182 ? 2.225 -18.515 6.735 1.00 47.50 182 PHE A N 1
ATOM 1418 C CA . PHE A 1 182 ? 1.943 -19.533 5.714 1.00 47.50 182 PHE A CA 1
ATOM 1419 C C . PHE A 1 182 ? 2.902 -20.713 5.867 1.00 47.50 182 PHE A C 1
ATOM 1421 O O . PHE A 1 182 ? 4.114 -20.458 6.097 1.00 47.50 182 PHE A O 1
#

Nearest PDB structures (foldseek):
  7o5w-assembly1_BBB  TM=6.458E-01  e=8.282E-01  Rhizorhabdus wittichii RW1
  2vws-assembly1_A  TM=7.605E-01  e=1.820E+00  Escherichia coli K-12
  7nnk-assembly1_B  TM=6.453E-01  e=1.228E+00  Rhizorhabdus wittichii RW1
  7o5i-assembly1_A  TM=6.742E-01  e=1.596E+00  Rhizorhabdus wittichii RW1
  7o9r-assembly1_BBB  TM=4.979E-01  e=2.075E+00  Rhizorhabdus wittichii RW1

Secondary structure (DSSP, 8-state):
---S-HHHHHHHHHT-SEEEEEE--SS-SSGGGG------------------------S---------------SS-HHHHHHHHHHHHHHTT-EEEEEESS-GGGGGGGTTT-SEEEE-S----EEEETTEEEES-SHHHHHHHHHTTSS------SS-EE-SS-TTSEEE-TT-------

Radius of gyration: 18.85 Å; Cα contacts (8 Å, |Δi|>4): 229; chains: 1; bounding box: 37×59×44 Å

pLDDT: mean 73.99, std 23.5, range [27.06, 96.75]

Mean predicted aligned error: 12.58 Å

Solvent-accessible surface area (backbone atoms only — not comparable to full-atom values): 11669 Å² total; per-residue (Å²): 138,74,102,66,54,71,69,61,50,48,57,52,49,72,75,42,70,64,50,76,48,73,47,63,67,87,67,52,101,46,66,70,79,66,69,66,85,82,81,79,80,93,72,98,73,81,86,69,93,66,84,78,73,83,77,74,82,84,68,94,70,92,65,95,66,94,74,89,67,88,64,90,67,73,94,59,54,70,64,55,50,50,50,51,54,31,40,51,36,41,74,72,70,31,49,23,36,38,32,24,15,46,53,63,71,46,53,76,81,42,56,91,36,30,80,41,79,46,72,45,68,41,69,50,51,76,46,74,62,86,94,46,70,48,66,70,51,66,42,50,62,52,49,52,31,37,77,71,67,76,39,76,53,77,67,49,36,93,48,71,28,51,32,72,90,45,68,90,44,67,75,42,48,54,65,41,60,75,64,75,91,125

Foldseek 3Di:
DDQDDLVRLLVVLLVDQEAEDEDADPDAPFDPVPPPPPDDDDDDDDDDDDPCPPPPPDDPPPDPDDPPPPDPDPPDDSNVSRLSSLQSSVVSVHAYEYEYAADCLNVLVNVVSHPYYYYQNHPFAKDDDDPDIDTPDCRVVVVVCCVVVVDKDPDFAQAFHADSVGRVHTPHGGRDDDTDPD